Protein AF-A0A250WQY0-F1 (afdb_monomer_lite)

Sequence (229 aa):
MPLTKNTSHLNHESITKYTWSPNLDTTRYQAQGSATYKADSFSYGDTADTPHHSEYTYSLANPKEWAGRITNKTVVHTGGGTNIAMYTHHTVTRPKFPPGSVRLGTFTLSQYLPKEDEAVKELHLVVEKVEPALTDLLKALEGYHLYSPDGWITSAGFIACCNKVKLSLLRSEFLALERSVPKDKMGRINYYHIAEVVEAVNASNVAEDHTSTAPEAVGTLRSTIKAVN

Radius of gyration: 22.29 Å; chains: 1; bounding box: 82×44×49 Å

pLDDT: mean 73.79, std 22.82, range [26.86, 94.88]

Secondary structure (DSSP, 8-state):
-PPP------SS-------------GGGG-----TTPPP-SSBS----PPP---HHHHHT--HHHHHHHHHTT----S-SS-HHHHHHHS-SSSS---TT-EEETTEEE----GGG-HHHHHHHHHHHHHGGGHHHHHHHHHTS--S-TTSEE-HHHHHHHHHHTT---BHHHHHHHHHHS-B-TT--EEHHHHHHHHHHHHHHHHHHHHTS-----------------

Organism: NCBI:txid1157962

Structure (mmCIF, N/CA/C/O backbone):
data_AF-A0A250WQY0-F1
#
_entry.id   AF-A0A250WQY0-F1
#
loop_
_atom_site.group_PDB
_atom_site.id
_atom_site.type_symbol
_atom_site.label_atom_id
_atom_site.label_alt_id
_atom_site.label_comp_id
_atom_site.label_asym_id
_atom_site.label_entity_id
_atom_site.label_seq_id
_atom_site.pdbx_PDB_ins_code
_atom_site.Cartn_x
_atom_site.Cartn_y
_atom_site.Cartn_z
_atom_site.occupancy
_atom_site.B_iso_or_equiv
_atom_site.auth_seq_id
_atom_site.auth_comp_id
_atom_site.auth_asym_id
_atom_site.auth_atom_id
_atom_site.pdbx_PDB_model_num
ATOM 1 N N . MET A 1 1 ? 3.077 22.505 17.360 1.00 32.72 1 MET A N 1
ATOM 2 C CA . MET A 1 1 ? 2.474 23.569 16.520 1.00 32.72 1 MET A CA 1
ATOM 3 C C . MET A 1 1 ? 1.010 23.739 16.913 1.00 32.72 1 MET A C 1
ATOM 5 O O . MET A 1 1 ? 0.461 22.770 17.430 1.00 32.72 1 MET A O 1
ATOM 9 N N . PRO A 1 2 ? 0.407 24.935 16.784 1.00 27.00 2 PRO A N 1
ATOM 10 C CA . PRO A 1 2 ? -0.870 25.235 17.428 1.00 27.00 2 PRO A CA 1
ATOM 11 C C . PRO A 1 2 ? -2.048 24.560 16.709 1.00 27.00 2 PRO A C 1
ATOM 13 O O . PRO A 1 2 ? -2.122 24.568 15.485 1.00 27.00 2 PRO A O 1
ATOM 16 N N . LEU A 1 3 ? -2.961 23.977 17.490 1.00 26.86 3 LEU A N 1
ATOM 17 C CA . LEU A 1 3 ? -4.250 23.455 17.034 1.00 26.86 3 LEU A CA 1
ATOM 18 C C . LEU A 1 3 ? -5.201 24.635 16.793 1.00 26.86 3 LEU A C 1
ATOM 20 O O . LEU A 1 3 ? -5.442 25.420 17.711 1.00 26.86 3 LEU A O 1
ATOM 24 N N . THR A 1 4 ? -5.769 24.764 15.597 1.00 33.16 4 THR A N 1
ATOM 25 C CA . THR A 1 4 ? -6.844 25.727 15.325 1.00 33.16 4 THR A CA 1
ATOM 26 C C . THR A 1 4 ? -8.197 25.097 15.637 1.00 33.16 4 THR A C 1
ATOM 28 O O . THR A 1 4 ? -8.587 24.073 15.084 1.00 33.16 4 THR A O 1
ATOM 31 N N . LYS A 1 5 ? -8.924 25.717 16.569 1.00 30.91 5 LYS A N 1
ATOM 32 C CA . LYS A 1 5 ? -10.278 25.328 16.961 1.00 30.91 5 LYS A CA 1
ATOM 33 C C . LYS A 1 5 ? -11.274 26.049 16.057 1.00 30.91 5 LYS A C 1
ATOM 35 O O . LYS A 1 5 ? -11.491 27.243 16.237 1.00 30.91 5 LYS A O 1
ATOM 40 N N . ASN A 1 6 ? -11.895 25.336 15.122 1.00 34.75 6 ASN A N 1
ATOM 41 C CA . ASN A 1 6 ? -13.075 25.845 14.427 1.00 34.75 6 ASN A CA 1
ATOM 42 C C . ASN A 1 6 ? -14.330 25.383 15.166 1.00 34.75 6 ASN A C 1
ATOM 44 O O . ASN A 1 6 ? -14.612 24.191 15.260 1.00 34.75 6 ASN A O 1
ATOM 48 N N . THR A 1 7 ? -15.067 26.346 15.713 1.00 31.73 7 THR A N 1
ATOM 49 C CA . THR A 1 7 ? -16.348 26.121 16.389 1.00 31.73 7 THR A CA 1
ATOM 50 C C . THR A 1 7 ? -17.429 26.722 15.502 1.00 31.73 7 THR A C 1
ATOM 52 O O . THR A 1 7 ? -17.601 27.937 15.484 1.00 31.73 7 THR A O 1
ATOM 55 N N . SER A 1 8 ? -18.138 25.901 14.729 1.00 35.56 8 SER A N 1
ATOM 56 C CA . SER A 1 8 ? -19.360 26.344 14.055 1.00 35.56 8 SER A CA 1
ATOM 57 C C . SER A 1 8 ? -20.526 26.214 15.033 1.00 35.56 8 SER A C 1
ATOM 59 O O . SER A 1 8 ? -20.868 25.109 15.453 1.00 35.56 8 SER A O 1
ATOM 61 N N . HIS A 1 9 ? -21.116 27.344 15.419 1.00 32.12 9 HIS A N 1
ATOM 62 C CA . HIS A 1 9 ? -22.309 27.383 16.259 1.00 32.12 9 HIS A CA 1
ATOM 63 C C . HIS A 1 9 ? -23.554 27.074 15.420 1.00 32.12 9 HIS A C 1
ATOM 65 O O . HIS A 1 9 ? -24.097 27.951 14.754 1.00 32.12 9 HIS A O 1
ATOM 71 N N . LEU A 1 10 ? -24.025 25.831 15.493 1.00 34.09 10 LEU A N 1
ATOM 72 C CA . LEU A 1 10 ? -25.418 25.484 15.233 1.00 34.09 10 LEU A CA 1
ATOM 73 C C . LEU A 1 10 ? -25.955 24.809 16.497 1.00 34.09 10 LEU A C 1
ATOM 75 O O . LEU A 1 10 ? -25.304 23.950 17.085 1.00 34.09 10 LEU A O 1
ATOM 79 N N . ASN A 1 11 ? -27.094 25.305 16.974 1.00 39.22 11 ASN A N 1
ATOM 80 C CA . ASN A 1 11 ? -27.735 24.857 18.203 1.00 39.22 11 ASN A CA 1
ATOM 81 C C . ASN A 1 11 ? -28.110 23.366 18.113 1.00 39.22 11 ASN A C 1
ATOM 83 O O . ASN A 1 11 ? -28.641 22.934 17.095 1.00 39.22 11 ASN A O 1
ATOM 87 N N . HIS A 1 12 ? -27.890 22.659 19.228 1.00 33.81 12 HIS A N 1
ATOM 88 C CA . HIS A 1 12 ? -27.894 21.204 19.461 1.00 33.81 12 HIS A CA 1
ATOM 89 C C . HIS A 1 12 ? -26.572 20.475 19.167 1.00 33.81 12 HIS A C 1
ATOM 91 O O . HIS A 1 12 ? -26.190 20.250 18.030 1.00 33.81 12 HIS A O 1
ATOM 97 N N . GLU A 1 13 ? -25.924 20.081 20.272 1.00 32.97 13 GLU A N 1
ATOM 98 C CA . GLU A 1 13 ? -24.751 19.206 20.388 1.00 32.97 13 GLU A CA 1
ATOM 99 C C . GLU A 1 13 ? -23.501 19.675 19.632 1.00 32.97 13 GLU A C 1
ATOM 101 O O . GLU A 1 13 ? -23.295 19.441 18.446 1.00 32.97 13 GLU A O 1
ATOM 106 N N . SER A 1 14 ? -22.594 20.312 20.374 1.00 34.19 14 SER A N 1
ATOM 107 C CA . SER A 1 14 ? -21.255 20.656 19.903 1.00 34.19 14 SER A CA 1
ATOM 108 C C . SER A 1 14 ? -20.443 19.389 19.605 1.00 34.19 14 SER A C 1
ATOM 110 O O . SER A 1 14 ? -19.720 18.879 20.466 1.00 34.19 14 SER A O 1
ATOM 112 N N . ILE A 1 15 ? -20.545 18.883 18.377 1.00 35.22 15 ILE A N 1
ATOM 113 C CA . ILE A 1 15 ? -19.659 17.851 17.842 1.00 35.22 15 ILE A CA 1
ATOM 114 C C . ILE A 1 15 ? -18.275 18.484 17.692 1.00 35.22 15 ILE A C 1
ATOM 116 O O . ILE A 1 15 ? -18.027 19.296 16.802 1.00 35.22 15 ILE A O 1
ATOM 120 N N . THR A 1 16 ? -17.353 18.121 18.580 1.00 38.19 16 THR A N 1
ATOM 121 C CA . THR A 1 16 ? -15.952 18.528 18.446 1.00 38.19 16 THR A CA 1
ATOM 122 C C . THR A 1 16 ? -15.274 17.558 17.482 1.00 38.19 16 THR A C 1
ATOM 124 O O . THR A 1 16 ? -14.824 16.488 17.888 1.00 38.19 16 THR A O 1
ATOM 127 N N . LYS A 1 17 ? -15.236 17.901 16.189 1.00 34.97 17 LYS A N 1
ATOM 128 C CA . LYS A 1 17 ? -14.397 17.195 15.212 1.00 34.97 17 LYS A CA 1
ATOM 129 C C . LYS A 1 17 ? -12.964 17.710 15.332 1.00 34.97 17 LYS A C 1
ATOM 131 O O . LYS A 1 17 ? -12.706 18.893 15.130 1.00 34.97 17 LYS A O 1
ATOM 136 N N . TYR A 1 18 ? -12.029 16.822 15.655 1.00 32.47 18 TYR A N 1
ATOM 137 C CA . TYR A 1 18 ? -10.603 17.105 15.520 1.00 32.47 18 TYR A CA 1
ATOM 138 C C . TYR A 1 18 ? -10.203 16.816 14.076 1.00 32.47 18 TYR A C 1
ATOM 140 O O . TYR A 1 18 ? -9.816 15.702 13.742 1.00 32.47 18 TYR A O 1
ATOM 148 N N . THR A 1 19 ? -10.339 17.806 13.202 1.00 29.98 19 THR A N 1
ATOM 149 C CA . THR A 1 19 ? -9.761 17.744 11.859 1.00 29.98 19 THR A CA 1
ATOM 150 C C . THR A 1 19 ? -8.317 18.216 11.940 1.00 29.98 19 THR A C 1
ATOM 152 O O . THR A 1 19 ? -8.055 19.402 12.142 1.00 29.98 19 THR A O 1
ATOM 155 N N . TRP A 1 20 ? -7.373 17.285 11.813 1.00 35.31 20 TRP A N 1
ATOM 156 C CA . TRP A 1 20 ? -6.002 17.633 11.464 1.00 35.31 20 TRP A CA 1
ATOM 157 C C . TRP A 1 20 ? -5.992 17.939 9.967 1.00 35.31 20 TRP A C 1
ATOM 159 O O . TRP A 1 20 ? -6.203 17.044 9.156 1.00 35.31 20 TRP A O 1
ATOM 169 N N . SER A 1 21 ? -5.813 19.207 9.599 1.00 30.73 21 SER A N 1
ATOM 170 C CA . SER A 1 21 ? -5.435 19.540 8.229 1.00 30.73 21 SER A CA 1
ATOM 171 C C . SER A 1 21 ? -3.975 19.135 8.052 1.00 30.73 21 SER A C 1
ATOM 173 O O . SER A 1 21 ? -3.131 19.663 8.787 1.00 30.73 21 SER A O 1
ATOM 175 N N . PRO A 1 22 ? -3.642 18.261 7.088 1.00 37.47 22 PRO A N 1
ATOM 176 C CA . PRO A 1 22 ? -2.281 18.203 6.609 1.00 37.47 22 PRO A CA 1
ATOM 177 C C . PRO A 1 22 ? -1.989 19.574 6.011 1.00 37.47 22 PRO A C 1
ATOM 179 O O . PRO A 1 22 ? -2.367 19.869 4.881 1.00 37.47 22 PRO A O 1
ATOM 182 N N . ASN A 1 23 ? -1.286 20.428 6.751 1.00 32.97 23 ASN A N 1
ATOM 183 C CA . ASN A 1 23 ? -0.316 21.257 6.064 1.00 32.97 23 ASN A CA 1
ATOM 184 C C . ASN A 1 23 ? 0.688 20.255 5.494 1.00 32.97 23 ASN A C 1
ATOM 186 O O . ASN A 1 23 ? 1.622 19.841 6.182 1.00 32.97 23 ASN A O 1
ATOM 190 N N . LEU A 1 24 ? 0.446 19.836 4.249 1.00 39.44 24 LEU A N 1
ATOM 191 C CA . LEU A 1 24 ? 1.448 19.324 3.320 1.00 39.44 24 LEU A CA 1
ATOM 192 C C . LEU A 1 24 ? 2.441 20.461 3.056 1.00 39.44 24 LEU A C 1
ATOM 194 O O . LEU A 1 24 ? 2.600 20.942 1.940 1.00 39.44 24 LEU A O 1
ATOM 198 N N . ASP A 1 25 ? 3.084 20.943 4.115 1.00 32.84 25 ASP A N 1
ATOM 199 C CA . ASP A 1 25 ? 4.227 21.820 4.011 1.00 32.84 25 ASP A CA 1
ATOM 200 C C . ASP A 1 25 ? 5.409 20.914 3.661 1.00 32.84 25 ASP A C 1
ATOM 202 O O . ASP A 1 25 ? 6.263 20.578 4.483 1.00 32.84 25 ASP A O 1
ATOM 206 N N . THR A 1 26 ? 5.407 20.459 2.407 1.00 40.84 26 THR A N 1
ATOM 207 C CA . THR A 1 26 ? 6.470 19.669 1.772 1.00 40.84 26 THR A CA 1
ATOM 208 C C . THR A 1 26 ? 7.798 20.434 1.731 1.00 40.84 26 THR A C 1
ATOM 210 O O . THR A 1 26 ? 8.826 19.883 1.342 1.00 40.84 26 THR A O 1
ATOM 213 N N . THR A 1 27 ? 7.822 21.691 2.187 1.00 34.19 27 THR A N 1
ATOM 214 C CA . THR A 1 27 ? 9.019 22.532 2.243 1.00 34.19 27 THR A CA 1
ATOM 215 C C . THR A 1 27 ? 9.982 22.175 3.377 1.00 34.19 27 THR A C 1
ATOM 217 O O . THR A 1 27 ? 11.143 22.579 3.320 1.00 34.19 27 THR A O 1
ATOM 220 N N . ARG A 1 28 ? 9.576 21.394 4.393 1.00 33.66 28 ARG A N 1
ATOM 221 C CA . ARG A 1 28 ? 10.452 21.117 5.554 1.00 33.66 28 ARG A CA 1
ATOM 222 C C . ARG A 1 28 ? 11.438 19.964 5.399 1.00 33.66 28 ARG A C 1
ATOM 224 O O . ARG A 1 28 ? 12.339 19.860 6.225 1.00 33.66 28 ARG A O 1
ATOM 231 N N . TYR A 1 29 ? 11.337 19.159 4.344 1.00 38.88 29 TYR A N 1
ATOM 232 C CA . TYR A 1 29 ? 12.295 18.079 4.082 1.00 38.88 29 TYR A CA 1
ATOM 233 C C . TYR A 1 29 ? 12.595 17.928 2.588 1.00 38.88 29 TYR A C 1
ATOM 235 O O . TYR A 1 29 ? 12.686 16.823 2.061 1.00 38.88 29 TYR A O 1
ATOM 243 N N . GLN A 1 30 ? 12.843 19.041 1.892 1.00 34.31 30 GLN A N 1
ATOM 244 C CA . GLN A 1 30 ? 13.823 18.965 0.812 1.00 34.31 30 GLN A CA 1
ATOM 245 C C . GLN A 1 30 ? 15.176 18.729 1.482 1.00 34.31 30 GLN A C 1
ATOM 247 O O . GLN A 1 30 ? 15.824 19.673 1.935 1.00 34.31 30 GLN A O 1
ATOM 252 N N . ALA A 1 31 ? 15.614 17.472 1.574 1.00 40.78 31 ALA A N 1
ATOM 253 C CA . ALA A 1 31 ? 17.036 17.222 1.725 1.00 40.78 31 ALA A CA 1
ATOM 254 C C . ALA A 1 31 ? 17.701 17.764 0.455 1.00 40.78 31 ALA A C 1
ATOM 256 O O . ALA A 1 31 ? 17.821 17.064 -0.551 1.00 40.78 31 ALA A O 1
ATOM 257 N N . GLN A 1 32 ? 18.103 19.039 0.490 1.00 36.47 32 GLN A N 1
ATOM 258 C CA . GLN A 1 32 ? 19.227 19.516 -0.303 1.00 36.47 32 GLN A CA 1
ATOM 259 C C . GLN A 1 32 ? 20.304 18.450 -0.162 1.00 36.47 32 GLN A C 1
ATOM 261 O O . GLN A 1 32 ? 20.703 18.165 0.967 1.00 36.47 32 GLN A O 1
ATOM 266 N N . GLY A 1 33 ? 20.649 17.806 -1.284 1.00 44.22 33 GLY A N 1
ATOM 267 C CA . GLY A 1 33 ? 21.427 16.572 -1.347 1.00 44.22 33 GLY A CA 1
ATOM 268 C C . GLY A 1 33 ? 22.407 16.443 -0.190 1.00 44.22 33 GLY A C 1
ATOM 269 O O . GLY A 1 33 ? 23.449 17.095 -0.173 1.00 44.22 33 GLY A O 1
ATOM 270 N N . SER A 1 34 ? 22.040 15.630 0.805 1.00 46.59 34 SER A N 1
ATOM 271 C CA . SER A 1 34 ? 22.958 15.292 1.883 1.00 46.59 34 SER A CA 1
ATOM 272 C C . SER A 1 34 ? 24.182 14.660 1.230 1.00 46.59 34 SER A C 1
ATOM 274 O O . SER A 1 34 ? 24.044 13.714 0.456 1.00 46.59 34 SER A O 1
ATOM 276 N N . ALA A 1 35 ? 25.375 15.181 1.528 1.00 55.00 35 ALA A N 1
ATOM 277 C CA . ALA A 1 35 ? 26.627 14.748 0.903 1.00 55.00 35 ALA A CA 1
ATOM 278 C C . ALA A 1 35 ? 26.915 13.240 1.081 1.00 55.00 35 ALA A C 1
ATOM 280 O O . ALA A 1 35 ? 27.772 12.684 0.396 1.00 55.00 35 ALA A O 1
ATOM 281 N N . THR A 1 36 ? 26.199 12.571 1.988 1.00 62.34 36 THR A N 1
ATOM 282 C CA . THR A 1 36 ? 26.320 11.141 2.287 1.00 62.34 36 THR A CA 1
ATOM 283 C C . THR A 1 36 ? 25.102 10.312 1.877 1.00 62.34 36 THR A C 1
ATOM 285 O O . THR A 1 36 ? 25.180 9.084 1.906 1.00 62.34 36 THR A O 1
ATOM 288 N N . TYR A 1 37 ? 23.990 10.934 1.470 1.00 58.38 37 TYR A N 1
ATOM 289 C CA . TYR A 1 37 ? 22.787 10.213 1.058 1.00 58.38 37 TYR A CA 1
ATOM 290 C C . TYR A 1 37 ? 22.781 9.990 -0.453 1.00 58.38 37 TYR A C 1
ATOM 292 O O . TYR A 1 37 ? 22.767 10.934 -1.242 1.00 58.38 37 TYR A O 1
ATOM 300 N N . LYS A 1 38 ? 22.741 8.723 -0.860 1.00 59.12 38 LYS A N 1
ATOM 301 C CA . LYS A 1 38 ? 22.424 8.342 -2.235 1.00 59.12 38 LYS A CA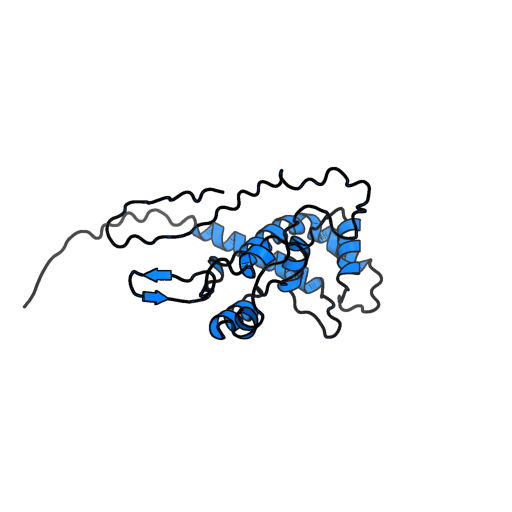 1
ATOM 302 C C . LYS A 1 38 ? 20.965 7.918 -2.266 1.00 59.12 38 LYS A C 1
ATOM 304 O O . LYS A 1 38 ? 20.592 7.004 -1.534 1.00 59.12 38 LYS A O 1
ATOM 309 N N . ALA A 1 39 ? 20.162 8.598 -3.083 1.00 59.19 39 ALA A N 1
ATOM 310 C CA . ALA A 1 39 ? 18.802 8.157 -3.352 1.00 59.19 39 ALA A CA 1
ATOM 311 C C . ALA A 1 39 ? 18.849 6.715 -3.878 1.00 59.19 39 ALA A C 1
ATOM 313 O O . ALA A 1 39 ? 19.633 6.403 -4.778 1.00 59.19 39 ALA A O 1
ATOM 314 N N . ASP A 1 40 ? 18.070 5.844 -3.245 1.00 65.50 40 ASP A N 1
ATOM 315 C CA . ASP A 1 40 ? 17.916 4.447 -3.640 1.00 65.50 40 ASP A CA 1
ATOM 316 C C . ASP A 1 40 ? 16.716 4.336 -4.601 1.00 65.50 40 ASP A C 1
ATOM 318 O O . ASP A 1 40 ? 16.283 5.316 -5.203 1.00 65.50 40 ASP A O 1
ATOM 322 N N . SER A 1 41 ? 16.151 3.144 -4.737 1.00 71.44 41 SER A N 1
ATOM 323 C CA . SER A 1 41 ? 15.034 2.811 -5.617 1.00 71.44 41 SER A CA 1
ATOM 324 C C . SER A 1 41 ? 13.800 3.718 -5.432 1.00 71.44 41 SER A C 1
ATOM 326 O O . SER A 1 41 ? 13.035 3.879 -6.379 1.00 71.44 41 SER A O 1
ATOM 328 N N . PHE A 1 42 ? 13.623 4.338 -4.256 1.00 73.75 42 PHE A N 1
ATOM 329 C CA . PHE A 1 42 ? 12.549 5.295 -3.958 1.00 73.75 42 PHE A CA 1
ATOM 330 C C . PHE A 1 42 ? 13.050 6.737 -3.922 1.00 73.75 42 PHE A C 1
ATOM 332 O O . PHE A 1 42 ? 14.120 7.022 -3.377 1.00 73.75 42 PHE A O 1
ATOM 339 N N . SER A 1 43 ? 12.203 7.657 -4.374 1.00 69.75 43 SER A N 1
ATOM 340 C CA . SER A 1 43 ? 12.460 9.087 -4.216 1.00 69.75 43 SER A CA 1
ATOM 341 C C . SER A 1 43 ? 12.332 9.543 -2.764 1.00 69.75 43 SER A C 1
ATOM 343 O O . SER A 1 43 ? 11.571 8.986 -1.968 1.00 69.75 43 SER A O 1
ATOM 345 N N . TYR A 1 44 ? 13.094 10.580 -2.423 1.00 64.88 44 TYR A N 1
ATOM 346 C CA . TYR A 1 44 ? 13.076 11.220 -1.111 1.00 64.88 44 TYR A CA 1
ATOM 347 C C . TYR A 1 44 ? 11.952 12.266 -1.051 1.00 64.88 44 TYR A C 1
ATOM 349 O O . TYR A 1 44 ? 11.822 13.062 -1.979 1.00 64.88 44 TYR A O 1
ATOM 357 N N . GLY A 1 45 ? 11.146 12.289 0.017 1.00 61.31 45 GLY A N 1
ATOM 358 C CA . GLY A 1 45 ? 10.066 13.283 0.141 1.00 61.31 45 GLY A CA 1
ATOM 359 C C . GLY A 1 45 ? 9.185 13.161 1.385 1.00 61.31 45 GLY A C 1
ATOM 360 O O . GLY A 1 45 ? 8.774 14.178 1.928 1.00 61.31 45 GLY A O 1
ATOM 361 N N . ASP A 1 46 ? 8.967 11.944 1.890 1.00 63.88 46 ASP A N 1
ATOM 362 C CA . ASP A 1 46 ? 8.262 11.692 3.153 1.00 63.88 46 ASP A CA 1
ATOM 363 C C . ASP A 1 46 ? 9.212 11.008 4.135 1.00 63.88 46 ASP A C 1
ATOM 365 O O . ASP A 1 46 ? 9.400 9.791 4.078 1.00 63.88 46 ASP A O 1
ATOM 369 N N . THR A 1 47 ? 9.834 11.786 5.020 1.00 66.69 47 THR A N 1
ATOM 370 C CA . THR A 1 47 ? 10.595 11.246 6.153 1.00 66.69 47 THR A CA 1
ATOM 371 C C . THR A 1 47 ? 10.017 11.738 7.469 1.00 66.69 47 THR A C 1
ATOM 373 O O . THR A 1 47 ? 10.003 12.935 7.740 1.00 66.69 47 THR A O 1
ATOM 376 N N . ALA A 1 48 ? 9.587 10.791 8.289 1.00 74.44 48 ALA A N 1
ATOM 377 C CA . ALA A 1 48 ? 9.146 10.956 9.662 1.00 74.44 48 ALA A CA 1
ATOM 378 C C . ALA A 1 48 ? 9.992 10.073 10.588 1.00 74.44 48 ALA A C 1
ATOM 380 O O . ALA A 1 48 ? 10.631 9.112 10.144 1.00 74.44 48 ALA A O 1
ATOM 381 N N . ASP A 1 49 ? 9.954 10.375 11.885 1.00 79.38 49 ASP A N 1
ATOM 382 C CA . ASP A 1 49 ? 10.531 9.507 12.910 1.00 79.38 49 ASP A CA 1
ATOM 383 C C . ASP A 1 49 ? 9.849 8.126 12.929 1.00 79.38 49 ASP A C 1
ATOM 385 O O . ASP A 1 49 ? 8.832 7.875 12.277 1.00 79.38 49 ASP A O 1
ATOM 389 N N . THR A 1 50 ? 10.399 7.190 13.699 1.00 83.50 50 THR A N 1
ATOM 390 C CA . THR A 1 50 ? 9.723 5.902 13.906 1.00 83.50 50 THR A CA 1
ATOM 391 C C . THR A 1 50 ? 8.489 6.110 14.796 1.00 83.50 50 THR A C 1
ATOM 393 O O . THR A 1 50 ? 8.594 6.794 15.815 1.00 83.50 50 THR A O 1
ATOM 396 N N . PRO A 1 51 ? 7.311 5.544 14.472 1.00 84.94 51 PRO A N 1
ATOM 397 C CA . PRO A 1 51 ? 6.134 5.686 15.323 1.00 84.94 51 PRO A CA 1
ATOM 398 C C . PRO A 1 51 ? 6.359 5.093 16.719 1.00 84.94 51 PRO A C 1
ATOM 400 O O . PRO A 1 51 ? 6.862 3.981 16.861 1.00 84.94 51 PRO A O 1
ATOM 403 N N . HIS A 1 52 ? 5.945 5.811 17.766 1.00 87.06 52 HIS A N 1
ATOM 404 C CA . HIS A 1 52 ? 6.057 5.339 19.145 1.00 87.06 52 HIS A CA 1
ATOM 405 C C . HIS A 1 52 ? 4.737 4.699 19.578 1.00 87.06 52 HIS A C 1
ATOM 407 O O . HIS A 1 52 ? 3.722 5.378 19.763 1.00 87.06 52 HIS A O 1
ATOM 413 N N . HIS A 1 53 ? 4.739 3.385 19.770 1.00 84.38 53 HIS A N 1
ATOM 414 C CA . HIS A 1 53 ? 3.621 2.646 20.347 1.00 84.38 53 HIS A CA 1
ATOM 415 C C . HIS A 1 53 ? 4.134 1.464 21.166 1.00 84.38 53 HIS A C 1
ATOM 417 O O . HIS A 1 53 ? 5.209 0.935 20.895 1.00 84.38 53 HIS A O 1
ATOM 423 N N . SER A 1 54 ? 3.380 1.046 22.187 1.00 87.69 54 SER A N 1
ATOM 424 C CA . SER A 1 54 ? 3.711 -0.202 22.877 1.00 87.69 54 SER A CA 1
ATOM 425 C C . SER A 1 54 ? 3.263 -1.396 22.042 1.00 87.69 54 SER A C 1
ATOM 427 O O . SER A 1 54 ? 2.255 -1.320 21.334 1.00 87.69 54 SER A O 1
ATOM 429 N N . GLU A 1 55 ? 3.971 -2.514 22.181 1.00 87.81 55 GLU A N 1
ATOM 430 C CA . GLU A 1 55 ? 3.559 -3.793 21.598 1.00 87.81 55 GLU A CA 1
ATOM 431 C C . GLU A 1 55 ? 2.133 -4.153 22.029 1.00 87.81 55 GLU A C 1
ATOM 433 O O . GLU A 1 55 ? 1.304 -4.453 21.184 1.00 87.81 55 GLU A O 1
ATOM 438 N N . TYR A 1 56 ? 1.808 -3.983 23.316 1.00 86.06 56 TYR A N 1
ATOM 439 C CA . TYR A 1 56 ? 0.464 -4.224 23.854 1.00 86.06 56 TYR A CA 1
ATOM 440 C C . TYR A 1 56 ? -0.637 -3.415 23.144 1.00 86.06 56 TYR A C 1
ATOM 442 O O . TYR A 1 56 ? -1.706 -3.941 22.857 1.00 86.06 56 TYR A O 1
ATOM 450 N N . THR A 1 57 ? -0.389 -2.134 22.836 1.00 83.06 57 THR A N 1
ATOM 451 C CA . THR A 1 57 ? -1.383 -1.285 22.146 1.00 83.06 57 THR A CA 1
ATOM 452 C C . THR A 1 57 ? -1.570 -1.712 20.688 1.00 83.06 57 THR A C 1
ATOM 454 O O . THR A 1 57 ? -2.632 -1.491 20.113 1.00 83.06 57 THR A O 1
ATOM 457 N N . TYR A 1 58 ? -0.541 -2.309 20.086 1.00 83.44 58 TYR A N 1
ATOM 458 C CA . TYR A 1 58 ? -0.564 -2.787 18.708 1.00 83.44 58 TYR A CA 1
ATOM 459 C C . TYR A 1 58 ? -1.201 -4.177 18.586 1.00 83.44 58 TYR A C 1
ATOM 461 O O . TYR A 1 58 ? -2.069 -4.381 17.743 1.00 83.44 58 TYR A O 1
ATOM 469 N N . SER A 1 59 ? -0.809 -5.120 19.446 1.00 82.62 59 SER A N 1
ATOM 470 C CA . SER A 1 59 ? -1.248 -6.519 19.388 1.00 82.62 59 SER A CA 1
ATOM 471 C C . SER A 1 59 ? -2.686 -6.726 19.857 1.00 82.62 59 SER A C 1
ATOM 473 O O . SER A 1 59 ? -3.364 -7.627 19.370 1.00 82.62 59 SER A O 1
ATOM 475 N N . LEU A 1 60 ? -3.169 -5.883 20.772 1.00 80.31 60 LEU A N 1
ATOM 476 C CA . LEU A 1 60 ? -4.529 -5.943 21.312 1.00 80.31 60 LEU A CA 1
ATOM 477 C C . LEU A 1 60 ? -5.414 -4.815 20.778 1.00 80.31 60 LEU A C 1
ATOM 479 O O . LEU A 1 60 ? -6.331 -4.351 21.462 1.00 80.31 60 LEU A O 1
ATOM 483 N N . ALA A 1 61 ? -5.139 -4.363 19.553 1.00 78.44 61 ALA A N 1
ATOM 484 C CA . ALA A 1 61 ? -6.037 -3.469 18.839 1.00 78.44 61 ALA A CA 1
ATOM 485 C C . ALA A 1 61 ? -7.457 -4.064 18.783 1.00 78.44 61 ALA A C 1
ATOM 487 O O . ALA A 1 61 ? -7.644 -5.283 18.775 1.00 78.44 61 ALA A O 1
ATOM 488 N N . ASN A 1 62 ? -8.473 -3.198 18.754 1.00 84.38 62 ASN A N 1
ATOM 489 C CA . ASN A 1 62 ? -9.870 -3.624 18.785 1.00 84.38 62 ASN A CA 1
ATOM 490 C C . ASN A 1 62 ? -10.153 -4.625 17.639 1.00 84.38 62 ASN A C 1
ATOM 492 O O . ASN A 1 62 ? -10.003 -4.253 16.472 1.00 84.38 62 ASN A O 1
ATOM 496 N N . PRO A 1 63 ? -10.615 -5.862 17.924 1.00 87.38 63 PRO A N 1
ATOM 497 C CA . PRO A 1 63 ? -10.814 -6.880 16.891 1.00 87.38 63 PRO A CA 1
ATOM 498 C C . PRO A 1 63 ? -11.765 -6.448 15.769 1.00 87.38 63 PRO A C 1
ATOM 500 O O . PRO A 1 63 ? -11.555 -6.798 14.608 1.00 87.38 63 PRO A O 1
ATOM 503 N N . LYS A 1 64 ? -12.795 -5.650 16.093 1.00 87.69 64 LYS A N 1
ATOM 504 C CA . LYS A 1 64 ? -13.748 -5.133 15.098 1.00 87.69 64 LYS A CA 1
ATOM 505 C C . LYS A 1 64 ? -13.110 -4.089 14.185 1.00 87.69 64 LYS A C 1
ATOM 507 O O . LYS A 1 64 ? -13.369 -4.092 12.986 1.00 87.69 64 LYS A O 1
ATOM 512 N N . GLU A 1 65 ? -12.261 -3.222 14.738 1.00 89.88 65 GLU A N 1
ATOM 513 C CA . GLU A 1 65 ? -11.468 -2.286 13.936 1.00 89.88 65 GLU A CA 1
ATOM 514 C C . GLU A 1 65 ? -10.516 -3.050 13.018 1.00 89.88 65 GLU A C 1
ATOM 516 O O . GLU A 1 65 ? -10.454 -2.760 11.827 1.00 89.88 65 GLU A O 1
ATOM 521 N N . TRP A 1 66 ? -9.799 -4.041 13.552 1.00 90.62 66 TRP A N 1
ATOM 522 C CA . TRP A 1 66 ? -8.814 -4.796 12.784 1.00 90.62 66 TRP A CA 1
ATOM 523 C C . TRP A 1 66 ? -9.445 -5.538 11.600 1.00 90.62 66 TRP A C 1
ATOM 525 O O . TRP A 1 66 ? -8.941 -5.460 10.480 1.00 90.62 66 TRP A O 1
ATOM 535 N N . ALA A 1 67 ? -10.603 -6.172 11.808 1.00 90.69 67 ALA A N 1
ATOM 536 C CA . ALA A 1 67 ? -11.384 -6.775 10.728 1.00 90.69 67 ALA A CA 1
ATOM 537 C C . ALA A 1 67 ? -11.819 -5.738 9.674 1.00 90.69 67 ALA A C 1
ATOM 539 O O . ALA A 1 67 ? -11.731 -5.999 8.470 1.00 90.69 67 ALA A O 1
ATOM 540 N N . GLY A 1 68 ? -12.228 -4.543 10.116 1.00 90.25 68 GLY A N 1
ATOM 541 C CA . GLY A 1 68 ? -12.529 -3.414 9.236 1.00 90.25 68 GLY A CA 1
ATOM 542 C C . GLY A 1 68 ? -11.329 -3.010 8.378 1.00 90.25 68 GLY A C 1
ATOM 543 O O . GLY A 1 68 ? -11.462 -2.908 7.159 1.00 90.25 68 GLY A O 1
ATOM 544 N N . ARG A 1 69 ? -10.141 -2.875 8.976 1.00 91.56 69 ARG A N 1
ATOM 545 C CA . ARG A 1 69 ? -8.905 -2.524 8.258 1.00 91.56 69 ARG A CA 1
ATOM 546 C C . ARG A 1 69 ? -8.476 -3.576 7.239 1.00 91.56 69 ARG A C 1
ATOM 548 O O . ARG A 1 69 ? -8.063 -3.226 6.137 1.00 91.56 69 ARG A O 1
ATOM 555 N N . ILE A 1 70 ? -8.602 -4.862 7.573 1.00 91.19 70 ILE A N 1
ATOM 556 C CA . ILE A 1 70 ? -8.300 -5.965 6.642 1.00 91.19 70 ILE A CA 1
ATOM 557 C C . ILE A 1 70 ? -9.245 -5.930 5.439 1.00 91.19 70 ILE A C 1
ATOM 559 O O . ILE A 1 70 ? -8.803 -6.070 4.296 1.00 91.19 70 ILE A O 1
ATOM 563 N N . THR A 1 71 ? -10.540 -5.740 5.696 1.00 90.94 71 THR A N 1
ATOM 564 C CA . THR A 1 71 ? -11.571 -5.734 4.650 1.00 90.94 71 THR A CA 1
ATOM 565 C C . THR A 1 71 ? -11.390 -4.546 3.708 1.00 90.94 71 THR A C 1
ATOM 567 O O . THR A 1 71 ? -11.483 -4.712 2.498 1.00 90.94 71 THR A O 1
ATOM 570 N N . ASN A 1 72 ? -11.049 -3.375 4.253 1.00 90.75 72 ASN A N 1
ATOM 571 C CA . ASN A 1 72 ? -10.870 -2.138 3.488 1.00 90.75 72 ASN A CA 1
ATOM 572 C C . ASN A 1 72 ? -9.435 -1.919 2.982 1.00 90.75 72 ASN A C 1
ATOM 574 O O . ASN A 1 72 ? -9.156 -0.874 2.408 1.00 90.75 72 ASN A O 1
ATOM 578 N N . LYS A 1 73 ? -8.523 -2.884 3.176 1.00 91.50 73 LYS A N 1
ATOM 579 C CA . LYS A 1 73 ? -7.126 -2.819 2.700 1.00 91.50 73 LYS A CA 1
ATOM 580 C C . LYS A 1 73 ? -6.333 -1.613 3.231 1.00 91.50 73 LYS A C 1
ATOM 582 O O . LYS A 1 73 ? -5.477 -1.057 2.551 1.00 91.50 73 LYS A O 1
ATOM 587 N N . THR A 1 74 ? -6.569 -1.236 4.486 1.00 92.81 74 THR A N 1
ATOM 588 C CA . THR A 1 74 ? -5.987 -0.044 5.144 1.00 92.81 74 THR A CA 1
ATOM 589 C C . THR A 1 74 ? -5.013 -0.397 6.267 1.00 92.81 74 THR A C 1
ATOM 591 O O . THR A 1 74 ? -4.787 0.372 7.205 1.00 92.81 74 THR A O 1
ATOM 594 N N . VAL A 1 75 ? -4.414 -1.588 6.198 1.00 92.56 75 VAL A N 1
ATOM 595 C CA . VAL A 1 75 ? -3.369 -2.004 7.140 1.00 92.56 75 VAL A CA 1
ATOM 596 C C . VAL A 1 75 ? -2.057 -1.322 6.754 1.00 92.56 75 VAL A C 1
ATOM 598 O O . VAL A 1 75 ? -1.374 -1.727 5.818 1.00 92.56 75 VAL A O 1
ATOM 601 N N . VAL A 1 76 ? -1.714 -0.258 7.480 1.00 91.19 76 VAL A N 1
ATOM 602 C CA . VAL A 1 76 ? -0.499 0.533 7.248 1.00 91.19 76 VAL A CA 1
ATOM 603 C C . VAL A 1 76 ? 0.718 -0.159 7.865 1.00 91.19 76 VAL A C 1
ATOM 605 O O . VAL A 1 76 ? 0.683 -0.573 9.025 1.00 91.19 76 VAL A O 1
ATOM 608 N N . HIS A 1 77 ? 1.817 -0.244 7.114 1.00 90.31 77 HIS A N 1
ATOM 609 C CA . HIS A 1 77 ? 3.103 -0.726 7.619 1.00 90.31 77 HIS A CA 1
ATOM 610 C C . HIS A 1 77 ? 3.666 0.234 8.689 1.00 90.31 77 HIS A C 1
ATOM 612 O O . HIS A 1 77 ? 3.693 1.443 8.482 1.00 90.31 77 HIS A O 1
ATOM 618 N N . THR A 1 78 ? 4.112 -0.284 9.839 1.00 82.44 78 THR A N 1
ATOM 619 C CA . THR A 1 78 ? 4.510 0.520 11.018 1.00 82.44 78 THR A CA 1
ATOM 620 C C . THR A 1 78 ? 5.846 1.250 10.869 1.00 82.44 78 THR A C 1
ATOM 622 O O . THR A 1 78 ? 6.060 2.267 11.519 1.00 82.44 78 THR A O 1
ATOM 625 N N . GLY A 1 79 ? 6.758 0.745 10.036 1.00 73.31 79 GLY A N 1
ATOM 626 C CA . GLY A 1 79 ? 8.074 1.346 9.783 1.00 73.31 79 GLY A CA 1
ATOM 627 C C . GLY A 1 79 ? 8.188 2.036 8.421 1.00 73.31 79 GLY A C 1
ATOM 628 O O . GLY A 1 79 ? 7.247 2.039 7.633 1.00 73.31 79 GLY A O 1
ATOM 629 N N . GLY A 1 80 ? 9.381 2.554 8.107 1.00 68.62 80 GLY A N 1
ATOM 630 C CA . GLY A 1 80 ? 9.713 3.086 6.775 1.00 68.62 80 GLY A CA 1
ATOM 631 C C . GLY A 1 80 ? 9.828 4.608 6.684 1.00 68.62 80 GLY A C 1
ATOM 632 O O . GLY A 1 80 ? 10.112 5.115 5.599 1.00 68.62 80 GLY A O 1
ATOM 633 N N . GLY A 1 81 ? 9.657 5.316 7.805 1.00 70.81 81 GLY A N 1
ATOM 634 C CA . GLY A 1 81 ? 9.773 6.772 7.879 1.00 70.81 81 GLY A CA 1
ATOM 635 C C . GLY A 1 81 ? 8.644 7.513 7.166 1.00 70.81 81 GLY A C 1
ATOM 636 O O . GLY A 1 81 ? 8.853 8.634 6.739 1.00 70.81 81 GLY A O 1
ATOM 637 N N . THR A 1 82 ? 7.465 6.912 6.990 1.00 82.38 82 THR A N 1
ATOM 638 C CA . THR A 1 82 ? 6.346 7.562 6.293 1.00 82.38 82 THR A CA 1
ATOM 639 C C . THR A 1 82 ? 5.436 8.310 7.269 1.00 82.38 82 THR A C 1
ATOM 641 O O . THR A 1 82 ? 5.182 7.859 8.391 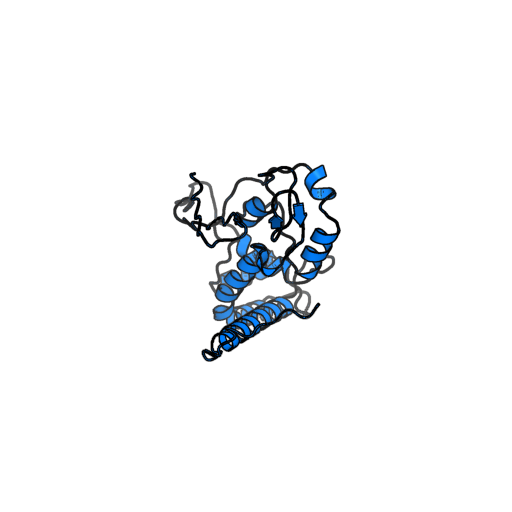1.00 82.38 82 THR A O 1
ATOM 644 N N . ASN A 1 83 ? 4.890 9.445 6.830 1.00 84.44 83 ASN A N 1
ATOM 645 C CA . ASN A 1 83 ? 3.956 10.241 7.630 1.00 84.44 83 ASN A CA 1
ATOM 646 C C . ASN A 1 83 ? 2.671 9.466 7.968 1.00 84.44 83 ASN A C 1
ATOM 648 O O . ASN A 1 83 ? 2.175 9.559 9.091 1.00 84.44 83 ASN A O 1
ATOM 652 N N . ILE A 1 84 ? 2.171 8.632 7.048 1.00 87.12 84 ILE A N 1
ATOM 653 C CA . ILE A 1 84 ? 0.984 7.801 7.291 1.00 87.12 84 ILE A CA 1
ATOM 654 C C . ILE A 1 84 ? 1.204 6.772 8.409 1.00 87.12 84 ILE A C 1
ATOM 656 O O . ILE A 1 84 ? 0.305 6.522 9.217 1.00 87.12 84 ILE A O 1
ATOM 660 N N . ALA A 1 85 ? 2.412 6.206 8.519 1.00 86.88 85 ALA A N 1
ATOM 661 C CA . ALA A 1 85 ? 2.755 5.299 9.608 1.00 86.88 85 ALA A CA 1
ATOM 662 C C . ALA A 1 85 ? 2.793 6.049 10.943 1.00 86.88 85 ALA A C 1
ATOM 664 O O . ALA A 1 85 ? 2.256 5.561 11.935 1.00 86.88 85 ALA A O 1
ATOM 665 N N . MET A 1 86 ? 3.352 7.263 10.970 1.00 86.75 86 MET A N 1
ATOM 666 C CA . MET A 1 86 ? 3.320 8.118 12.158 1.00 86.75 86 MET A CA 1
ATOM 667 C C . MET A 1 86 ? 1.883 8.438 12.578 1.00 86.75 86 MET A C 1
ATOM 669 O O . MET A 1 86 ? 1.520 8.227 13.731 1.00 86.75 86 MET A O 1
ATOM 673 N N . TYR A 1 87 ? 1.044 8.873 11.640 1.00 83.25 87 TYR A N 1
ATOM 674 C CA . TYR A 1 87 ? -0.344 9.246 11.902 1.00 83.25 87 TYR A CA 1
ATOM 675 C C . TYR A 1 87 ? -1.172 8.085 12.469 1.00 83.25 87 TYR A C 1
ATOM 677 O O . TYR A 1 87 ? -1.911 8.245 13.440 1.00 83.25 87 TYR A O 1
ATOM 685 N N . THR A 1 88 ? -1.029 6.897 11.881 1.00 85.75 88 THR A N 1
ATOM 686 C CA . THR A 1 88 ? -1.838 5.730 12.251 1.00 85.75 88 THR A CA 1
ATOM 687 C C . THR A 1 88 ? -1.281 4.959 13.440 1.00 85.75 88 THR A C 1
ATOM 689 O O . THR A 1 88 ? -2.062 4.415 14.225 1.00 85.75 88 THR A O 1
ATOM 692 N N . HIS A 1 89 ? 0.042 4.891 13.616 1.00 87.38 89 HIS A N 1
ATOM 693 C CA . HIS A 1 89 ? 0.670 4.050 14.640 1.00 87.38 89 HIS A CA 1
ATOM 694 C C . HIS A 1 89 ? 1.088 4.802 15.895 1.00 87.38 89 HIS A C 1
ATOM 696 O O . HIS A 1 89 ? 0.937 4.237 16.981 1.00 87.38 89 HIS A O 1
ATOM 702 N N . HIS A 1 90 ? 1.531 6.056 15.788 1.00 87.69 90 HIS A N 1
ATOM 703 C CA . HIS A 1 90 ? 2.034 6.808 16.935 1.00 87.69 90 HIS A CA 1
ATOM 704 C C . HIS A 1 90 ? 0.947 7.012 17.993 1.00 87.69 90 HIS A C 1
ATOM 706 O O . HIS A 1 90 ? -0.185 7.407 17.711 1.00 87.69 90 HIS A O 1
ATOM 712 N N . THR A 1 91 ? 1.283 6.731 19.248 1.00 85.12 91 THR A N 1
ATOM 713 C CA . THR A 1 91 ? 0.330 6.807 20.359 1.00 85.12 91 THR A CA 1
ATOM 714 C C . THR A 1 91 ? 0.240 8.238 20.876 1.00 85.12 91 THR A C 1
ATOM 716 O O . THR A 1 91 ? 0.823 8.573 21.903 1.00 85.12 91 THR A O 1
ATOM 719 N N . VAL A 1 92 ? -0.507 9.084 20.163 1.00 84.75 92 VAL A N 1
ATOM 720 C CA . VAL A 1 92 ? -0.765 10.478 20.571 1.00 84.75 92 VAL A CA 1
ATOM 721 C C . VAL A 1 92 ? -1.676 10.538 21.801 1.00 84.75 92 VAL A C 1
ATOM 723 O O . VAL A 1 92 ? -1.492 11.373 22.683 1.00 84.75 92 VAL A O 1
ATOM 726 N N .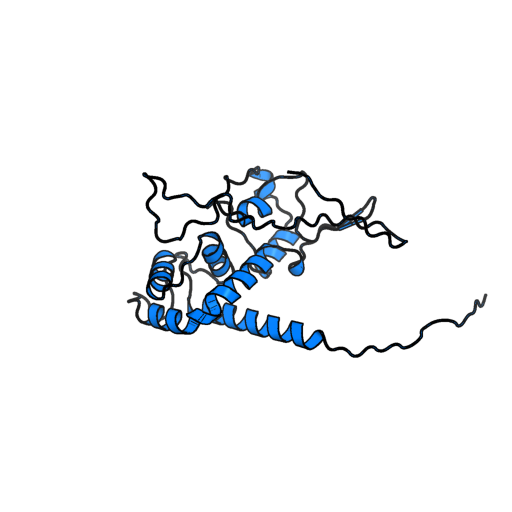 THR A 1 93 ? -2.654 9.633 21.887 1.00 80.19 93 THR A N 1
ATOM 727 C CA . THR A 1 93 ? -3.608 9.557 22.999 1.00 80.19 93 THR A CA 1
ATOM 728 C C . THR A 1 93 ? -3.753 8.131 23.508 1.00 80.19 93 THR A C 1
ATOM 730 O O . THR A 1 93 ? -3.645 7.169 22.746 1.00 80.19 93 THR A O 1
ATOM 733 N N . ARG A 1 94 ? -4.065 7.991 24.800 1.00 83.50 94 ARG A N 1
ATOM 734 C CA . ARG A 1 94 ? -4.497 6.727 25.408 1.00 83.50 94 ARG A CA 1
ATOM 735 C C . ARG A 1 94 ? -5.897 6.922 26.006 1.00 83.50 94 ARG A C 1
ATOM 737 O O . ARG A 1 94 ? -6.054 7.850 26.798 1.00 83.50 94 ARG A O 1
ATOM 744 N N . PRO A 1 95 ? -6.902 6.094 25.659 1.00 79.75 95 PRO A N 1
ATOM 745 C CA . PRO A 1 95 ? -6.857 4.962 24.725 1.00 79.75 95 PRO A CA 1
ATOM 746 C C . PRO A 1 95 ? -6.722 5.387 23.249 1.00 79.75 95 PRO A C 1
ATOM 748 O O . PRO A 1 95 ? -7.004 6.532 22.886 1.00 79.75 95 PRO A O 1
ATOM 751 N N . LYS A 1 96 ? -6.265 4.448 22.411 1.00 84.38 96 LYS A N 1
ATOM 752 C CA . LYS A 1 96 ? -6.157 4.615 20.958 1.00 84.38 96 LYS A CA 1
ATOM 753 C C . LYS A 1 96 ? -7.473 4.187 20.310 1.00 84.38 96 LYS A C 1
ATOM 755 O O . LYS A 1 96 ? -7.926 3.068 20.528 1.00 84.38 96 LYS A O 1
ATOM 760 N N . PHE A 1 97 ? -8.087 5.096 19.563 1.00 87.00 97 PHE A N 1
ATOM 761 C CA . PHE A 1 97 ? -9.381 4.885 18.919 1.00 87.00 97 PHE A CA 1
ATOM 762 C C . PHE A 1 97 ? -9.222 4.733 17.396 1.00 87.00 97 PHE A C 1
ATOM 764 O O . PHE A 1 97 ? -8.327 5.370 16.834 1.00 87.00 97 PHE A O 1
ATOM 771 N N . PRO A 1 98 ? -10.087 3.948 16.726 1.00 87.69 98 PRO A N 1
ATOM 772 C CA . PRO A 1 98 ? -10.139 3.891 15.271 1.00 87.69 98 PRO A CA 1
ATOM 773 C C . PRO A 1 98 ? -10.499 5.249 14.650 1.00 87.69 98 PRO A C 1
ATOM 775 O O . PRO A 1 98 ? -11.223 6.036 15.279 1.00 87.69 98 PRO A O 1
ATOM 778 N N . PRO A 1 99 ? -10.095 5.494 13.388 1.00 85.56 99 PRO A N 1
ATOM 779 C CA . PRO A 1 99 ? -10.639 6.587 12.591 1.00 85.56 99 PRO A CA 1
ATOM 780 C C . PRO A 1 99 ? -12.161 6.434 12.465 1.00 85.56 99 PRO A C 1
ATOM 782 O O . PRO A 1 99 ? -12.667 5.330 12.255 1.00 85.56 99 PRO A O 1
ATOM 785 N N . GLY A 1 100 ? -12.886 7.543 12.626 1.00 84.44 100 GLY A N 1
ATOM 786 C CA . GLY A 1 100 ? -14.353 7.553 12.653 1.00 84.44 100 GLY A CA 1
ATOM 787 C C . GLY A 1 100 ? -14.991 7.376 14.034 1.00 84.44 100 GLY A C 1
ATOM 788 O O . GLY A 1 100 ? -16.216 7.302 14.139 1.00 84.44 100 GLY A O 1
ATOM 789 N N . SER A 1 101 ? -14.192 7.337 15.105 1.00 86.69 101 SER A N 1
ATOM 790 C CA . SER A 1 101 ? -14.724 7.307 16.470 1.00 86.69 101 SER A CA 1
ATOM 791 C C . SER A 1 101 ? -15.402 8.626 16.841 1.00 86.69 101 SER A C 1
ATOM 793 O O . SER A 1 101 ? -14.801 9.696 16.742 1.00 86.69 101 SER A O 1
ATOM 795 N N . VAL A 1 102 ? -16.638 8.545 17.334 1.00 84.25 102 VAL A N 1
ATOM 796 C CA . VAL A 1 102 ? -17.443 9.710 17.722 1.00 84.25 102 VAL A CA 1
ATOM 797 C C . VAL A 1 102 ? -17.537 9.790 19.243 1.00 84.25 102 VAL A C 1
ATOM 799 O O . VAL A 1 102 ? -17.832 8.802 19.918 1.00 84.25 102 VAL A O 1
ATOM 802 N N . ARG A 1 103 ? -17.300 10.983 19.795 1.00 82.50 103 ARG A N 1
ATOM 803 C CA . ARG A 1 103 ? -17.516 11.286 21.215 1.00 82.50 103 ARG A CA 1
ATOM 804 C C . ARG A 1 103 ? -18.775 12.133 21.365 1.00 82.50 103 ARG A C 1
ATOM 806 O O . ARG A 1 103 ? -18.827 13.242 20.842 1.00 82.50 103 ARG A O 1
ATOM 813 N N . LEU A 1 104 ? -19.763 11.610 22.085 1.00 83.94 104 LEU A N 1
ATOM 814 C CA . LEU A 1 104 ? -21.048 12.252 22.362 1.00 83.94 104 LEU A CA 1
ATOM 815 C C . LEU A 1 104 ? -21.183 12.443 23.874 1.00 83.94 104 LEU A C 1
ATOM 817 O O . LEU A 1 104 ? -21.704 11.578 24.575 1.00 83.94 104 LEU A O 1
ATOM 821 N N . GLY A 1 105 ? -20.653 13.556 24.388 1.00 83.19 105 GLY A N 1
ATOM 822 C CA . GLY A 1 105 ? -20.680 13.869 25.819 1.00 83.19 105 GLY A CA 1
ATOM 823 C C . GLY A 1 105 ? -20.056 12.758 26.671 1.00 83.19 105 GLY A C 1
ATOM 824 O O . GLY A 1 105 ? -18.837 12.597 26.693 1.00 83.19 105 GLY A O 1
ATOM 825 N N . THR A 1 106 ? -20.898 11.992 27.366 1.00 87.38 106 THR A N 1
ATOM 826 C CA . THR A 1 106 ? -20.511 10.869 28.237 1.00 87.38 106 THR A CA 1
ATOM 827 C C . THR A 1 106 ? -20.326 9.535 27.507 1.00 87.38 106 THR A C 1
ATOM 829 O O . THR A 1 106 ? -19.836 8.582 28.112 1.00 87.38 106 THR A O 1
ATOM 832 N N . PHE A 1 107 ? -20.678 9.443 26.223 1.00 82.38 107 PHE A N 1
ATOM 833 C CA . PHE A 1 107 ? -20.569 8.221 25.427 1.00 82.38 107 PHE A CA 1
ATOM 834 C C . PHE A 1 107 ? -19.458 8.327 24.383 1.00 82.38 107 PHE A C 1
ATOM 836 O O . PHE A 1 107 ? -19.234 9.373 23.773 1.00 82.38 107 PHE A O 1
ATOM 843 N N . THR A 1 108 ? -18.763 7.215 24.144 1.00 84.94 108 THR A N 1
ATOM 844 C CA . THR A 1 108 ? -17.831 7.086 23.020 1.00 84.94 108 THR A CA 1
ATOM 845 C C . THR A 1 108 ? -18.259 5.920 22.147 1.00 84.94 108 THR A C 1
ATOM 847 O O . THR A 1 108 ? -18.259 4.774 22.595 1.00 84.94 108 THR A O 1
ATOM 850 N N . LEU A 1 109 ? -18.596 6.216 20.895 1.00 86.00 109 LEU A N 1
ATOM 851 C CA . LEU A 1 109 ? -18.833 5.213 19.870 1.00 86.00 109 LEU A CA 1
ATOM 852 C C . LEU A 1 109 ? -17.529 4.993 19.101 1.00 86.00 109 LEU A C 1
ATOM 854 O O . LEU A 1 109 ? -17.145 5.795 18.252 1.00 86.00 109 LEU A O 1
ATOM 858 N N . SER A 1 110 ? -16.837 3.907 19.439 1.00 85.56 110 SER A N 1
ATOM 859 C CA . SER A 1 110 ? -15.604 3.482 18.775 1.00 85.56 110 SER A CA 1
ATOM 860 C C . SER A 1 110 ? -15.947 2.550 17.616 1.00 85.56 110 SER A C 1
ATOM 862 O O . SER A 1 110 ? -16.314 1.392 17.833 1.00 85.56 110 SER A O 1
ATOM 864 N N . GLN A 1 111 ? -15.865 3.064 16.392 1.00 86.19 111 GLN A N 1
ATOM 865 C CA . GLN A 1 111 ? -16.115 2.306 15.169 1.00 86.19 111 GLN A CA 1
ATOM 866 C C . GLN A 1 111 ? -15.138 2.728 14.075 1.00 86.19 111 GLN A C 1
ATOM 868 O O . GLN A 1 111 ? -14.782 3.899 13.976 1.00 86.19 111 GLN A O 1
ATOM 873 N N . TYR A 1 112 ? -14.711 1.760 13.269 1.00 90.50 112 TYR A N 1
ATOM 874 C CA . TYR A 1 112 ? -13.886 2.014 12.096 1.00 90.50 112 TYR A CA 1
ATOM 875 C C . TYR A 1 112 ? -14.764 2.506 10.943 1.00 90.50 112 TYR A C 1
ATOM 877 O O . TYR A 1 11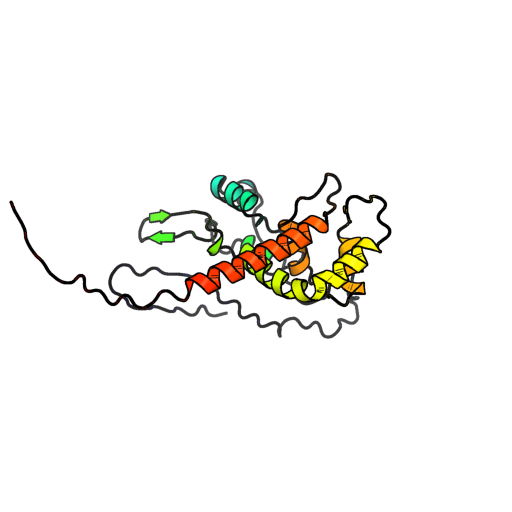2 ? -15.668 1.783 10.519 1.00 90.50 112 TYR A O 1
ATOM 885 N N . LEU A 1 113 ? -14.497 3.711 10.436 1.00 90.69 113 LEU A N 1
ATOM 886 C CA . LEU A 1 113 ? -15.165 4.259 9.253 1.00 90.69 113 LEU A CA 1
ATOM 887 C C . LEU A 1 113 ? -14.147 4.462 8.120 1.00 90.69 113 LEU A C 1
ATOM 889 O O . LEU A 1 113 ? -13.285 5.328 8.254 1.00 90.69 113 LEU A O 1
ATOM 893 N N . PRO A 1 114 ? -14.263 3.739 6.987 1.00 88.06 114 PRO A N 1
ATOM 894 C CA . PRO A 1 114 ? -13.309 3.844 5.878 1.00 88.06 114 PRO A CA 1
ATOM 895 C C . PRO A 1 114 ? -13.181 5.262 5.309 1.00 88.06 114 PRO A C 1
ATOM 897 O O . PRO A 1 114 ? -12.083 5.705 5.000 1.00 88.06 114 PRO A O 1
ATOM 900 N N . LYS A 1 115 ? -14.293 6.009 5.231 1.00 87.56 115 LYS A N 1
ATOM 901 C CA . LYS A 1 115 ? -14.311 7.396 4.726 1.00 87.56 115 LYS A CA 1
ATOM 902 C C . LYS A 1 115 ? -13.523 8.382 5.601 1.00 87.56 115 LYS A C 1
ATOM 904 O O . LYS A 1 115 ? -13.088 9.422 5.119 1.00 87.56 115 LYS A O 1
ATOM 909 N N . GLU A 1 116 ? -13.346 8.058 6.880 1.00 87.81 116 GLU A N 1
ATOM 910 C CA . GLU A 1 116 ? -12.599 8.872 7.848 1.00 87.81 116 GLU A CA 1
ATOM 911 C C . GLU A 1 116 ? -11.151 8.368 8.018 1.00 87.81 116 GLU A C 1
ATOM 913 O O . GLU A 1 116 ? -10.402 8.910 8.830 1.00 87.81 116 GLU A O 1
ATOM 918 N N . ASP A 1 117 ? -10.743 7.320 7.290 1.00 89.88 117 ASP A N 1
ATOM 919 C CA . ASP A 1 117 ? -9.396 6.753 7.360 1.00 89.88 117 ASP A CA 1
ATOM 920 C C . ASP A 1 117 ? -8.476 7.388 6.308 1.00 89.88 117 ASP A C 1
ATOM 922 O O . ASP A 1 117 ? -8.660 7.226 5.100 1.00 89.88 117 ASP A O 1
ATOM 926 N N . GLU A 1 118 ? -7.435 8.079 6.771 1.00 88.88 118 GLU A N 1
ATOM 927 C CA . GLU A 1 118 ? -6.426 8.711 5.914 1.00 88.88 118 GLU A CA 1
ATOM 928 C C . GLU A 1 118 ? -5.694 7.701 5.015 1.00 88.88 118 GLU A C 1
ATOM 930 O O . GLU A 1 118 ? -5.247 8.060 3.928 1.00 88.88 118 GLU A O 1
ATOM 935 N N . ALA A 1 119 ? -5.625 6.419 5.399 1.00 90.50 119 ALA A N 1
ATOM 936 C CA . ALA A 1 119 ? -5.044 5.383 4.543 1.00 90.50 119 ALA A CA 1
ATOM 937 C C . ALA A 1 119 ? -5.871 5.137 3.264 1.00 90.50 119 ALA A C 1
ATOM 939 O O . ALA A 1 119 ? -5.316 4.759 2.231 1.00 90.50 119 ALA A O 1
ATOM 940 N N . VAL A 1 120 ? -7.188 5.366 3.291 1.00 90.88 120 VAL A N 1
ATOM 941 C CA . VAL A 1 120 ? -8.015 5.297 2.075 1.00 90.88 120 VAL A CA 1
ATOM 942 C C . VAL A 1 120 ? -7.731 6.507 1.190 1.00 90.88 120 VAL A C 1
ATOM 944 O O . VAL A 1 120 ? -7.508 6.347 -0.008 1.00 90.88 120 VAL A O 1
ATOM 947 N N . LYS A 1 121 ? -7.663 7.707 1.776 1.00 89.94 121 LYS A N 1
ATOM 948 C CA . LYS A 1 121 ? -7.384 8.955 1.045 1.00 89.94 121 LYS A CA 1
ATOM 949 C C . LYS A 1 121 ? -6.007 8.945 0.385 1.00 89.94 121 LYS A C 1
ATOM 951 O O . LYS A 1 121 ? -5.885 9.314 -0.776 1.00 89.94 121 LYS A O 1
ATOM 956 N N . GLU A 1 122 ? -4.988 8.453 1.089 1.00 91.56 122 GLU A N 1
ATOM 957 C CA . GLU A 1 122 ? -3.640 8.304 0.532 1.00 91.56 122 GLU A CA 1
ATOM 958 C C . GLU A 1 122 ? -3.642 7.381 -0.696 1.00 91.56 122 GLU A C 1
ATOM 960 O O . GLU A 1 122 ? -2.964 7.683 -1.671 1.00 91.56 122 GLU A O 1
ATOM 965 N N . LEU A 1 123 ? -4.436 6.300 -0.706 1.00 91.88 123 LEU A N 1
ATOM 966 C CA . LEU A 1 123 ? -4.539 5.443 -1.892 1.00 91.88 123 LEU A CA 1
ATOM 967 C C . LEU A 1 123 ? -5.148 6.196 -3.085 1.00 91.88 123 LEU A C 1
ATOM 969 O O . LEU A 1 123 ? -4.621 6.075 -4.184 1.00 91.88 123 LEU A O 1
ATOM 973 N N . HIS A 1 124 ? -6.200 6.993 -2.876 1.00 90.44 124 HIS A N 1
ATOM 974 C CA . HIS A 1 124 ? -6.839 7.759 -3.957 1.00 90.44 124 HIS A CA 1
ATOM 975 C C . HIS A 1 124 ? -5.861 8.757 -4.594 1.00 90.44 124 HIS A C 1
ATOM 977 O O . HIS A 1 124 ? -5.689 8.754 -5.809 1.00 90.44 124 HIS A O 1
ATOM 983 N N . LEU A 1 125 ? -5.126 9.518 -3.775 1.00 90.19 125 LEU A N 1
ATOM 984 C CA . LEU A 1 125 ? -4.111 10.467 -4.259 1.00 90.19 125 LEU A CA 1
ATOM 985 C C . LEU A 1 125 ? -2.992 9.779 -5.052 1.00 90.19 125 LEU A C 1
ATOM 987 O O . LEU A 1 125 ? -2.477 10.315 -6.033 1.00 90.19 125 LEU A O 1
ATOM 991 N N . VAL A 1 126 ? -2.591 8.581 -4.626 1.00 92.06 126 VAL A N 1
ATOM 992 C CA . VAL A 1 126 ? -1.560 7.812 -5.329 1.00 92.06 126 VAL A CA 1
ATOM 993 C C . VAL A 1 126 ? -2.088 7.274 -6.653 1.00 92.06 126 VAL A C 1
ATOM 995 O O . VAL A 1 126 ? -1.357 7.286 -7.641 1.00 92.06 126 VAL A O 1
ATOM 998 N N . VAL A 1 127 ? -3.345 6.833 -6.700 1.00 92.94 127 VAL A N 1
ATOM 999 C CA . VAL A 1 127 ? -3.981 6.382 -7.941 1.00 92.94 127 VAL A CA 1
ATOM 1000 C C . VAL A 1 127 ? -4.032 7.511 -8.970 1.00 92.94 127 VAL A C 1
ATOM 1002 O O . VAL A 1 127 ? -3.582 7.295 -10.092 1.00 92.94 127 VAL A O 1
ATOM 1005 N N . GLU A 1 128 ? -4.448 8.718 -8.581 1.00 90.56 128 GLU A N 1
ATOM 1006 C CA . GLU A 1 128 ? -4.461 9.899 -9.464 1.00 90.56 128 GLU A CA 1
ATOM 1007 C C . GLU A 1 128 ? -3.073 10.204 -10.053 1.00 90.56 128 GLU A C 1
ATOM 1009 O O . GLU A 1 128 ? -2.934 10.604 -11.209 1.00 90.56 128 GLU A O 1
ATOM 1014 N N . LYS A 1 129 ? -2.011 9.975 -9.271 1.00 90.00 129 LYS A N 1
ATOM 1015 C CA . LYS A 1 129 ? -0.625 10.141 -9.727 1.00 90.00 129 LYS A CA 1
ATOM 1016 C C . LYS A 1 129 ? -0.179 9.042 -10.699 1.00 90.00 129 LYS A C 1
ATOM 1018 O O . LYS A 1 129 ? 0.621 9.309 -11.597 1.00 90.00 129 LYS A O 1
ATOM 1023 N N . VAL A 1 130 ? -0.629 7.805 -10.496 1.00 91.94 130 VAL A N 1
ATOM 1024 C CA . VAL A 1 130 ? -0.199 6.624 -11.268 1.00 91.94 130 VAL A CA 1
ATOM 1025 C C . VAL A 1 130 ? -0.982 6.481 -12.570 1.00 91.94 130 VAL A C 1
ATOM 1027 O O . VAL A 1 130 ? -0.392 6.102 -13.581 1.00 91.94 130 VAL A O 1
ATOM 1030 N N . GLU A 1 131 ? -2.274 6.807 -12.561 1.00 92.88 131 GLU A N 1
ATOM 1031 C CA . GLU A 1 131 ? -3.190 6.713 -13.702 1.00 92.88 131 GLU A CA 1
ATOM 1032 C C . GLU A 1 131 ? -2.592 7.212 -15.030 1.00 92.88 131 GLU A C 1
ATOM 1034 O O . GLU A 1 131 ? -2.551 6.423 -15.980 1.00 92.88 131 GLU A O 1
ATOM 1039 N N . PRO A 1 132 ? -2.068 8.451 -15.142 1.00 92.94 132 PRO A N 1
ATOM 1040 C CA . PRO A 1 132 ? -1.581 8.959 -16.425 1.00 92.94 132 PRO A CA 1
ATOM 1041 C C . PRO A 1 132 ? -0.386 8.168 -16.973 1.00 92.94 132 PRO A C 1
ATOM 1043 O O . PRO A 1 132 ? -0.147 8.168 -18.179 1.00 92.94 132 PRO A O 1
ATOM 1046 N N . ALA A 1 133 ? 0.365 7.485 -16.105 1.00 93.00 133 ALA A N 1
ATOM 1047 C CA . ALA A 1 133 ? 1.516 6.668 -16.473 1.00 93.00 133 ALA A CA 1
ATOM 1048 C C . ALA A 1 133 ? 1.185 5.167 -16.571 1.00 93.00 133 ALA A C 1
ATOM 1050 O O . ALA A 1 133 ? 2.069 4.379 -16.915 1.00 93.00 133 ALA A O 1
ATOM 1051 N N . LEU A 1 134 ? -0.057 4.751 -16.288 1.00 93.44 134 LEU A N 1
ATOM 1052 C CA . LEU A 1 134 ? -0.427 3.341 -16.135 1.00 93.44 134 LEU A CA 1
ATOM 1053 C C . LEU A 1 134 ? -0.131 2.521 -17.396 1.00 93.44 134 LEU A C 1
ATOM 1055 O O . LEU A 1 134 ? 0.462 1.449 -17.309 1.00 93.44 134 LEU A O 1
ATOM 1059 N N . THR A 1 135 ? -0.489 3.038 -18.574 1.00 93.38 135 THR A N 1
ATOM 1060 C CA . THR A 1 135 ? -0.292 2.316 -19.845 1.00 93.38 135 THR A CA 1
ATOM 1061 C C . THR A 1 135 ? 1.189 2.059 -20.130 1.00 93.38 135 THR A C 1
ATOM 1063 O O . THR A 1 135 ? 1.570 0.963 -20.544 1.00 93.38 135 THR A O 1
ATOM 1066 N N . ASP A 1 136 ? 2.043 3.055 -19.901 1.00 94.06 136 ASP A N 1
ATOM 1067 C CA . ASP A 1 136 ? 3.481 2.911 -20.129 1.00 94.06 136 ASP A CA 1
ATOM 1068 C C . ASP A 1 136 ? 4.128 2.037 -19.052 1.00 94.06 136 ASP A C 1
ATOM 1070 O O . ASP A 1 136 ? 5.008 1.227 -19.363 1.00 94.06 136 ASP A O 1
ATOM 1074 N N . LEU A 1 137 ? 3.658 2.139 -17.805 1.00 94.38 137 LEU A N 1
ATOM 1075 C CA . LEU A 1 137 ? 4.076 1.276 -16.706 1.00 94.38 137 LEU A CA 1
ATOM 1076 C C . LEU A 1 137 ? 3.772 -0.197 -17.008 1.00 94.38 137 LEU A C 1
ATOM 1078 O O . LEU A 1 137 ? 4.660 -1.032 -16.848 1.00 94.38 137 LEU A O 1
ATOM 1082 N N . LEU A 1 138 ? 2.572 -0.519 -17.503 1.00 93.25 138 LEU A N 1
ATOM 1083 C CA . LEU A 1 138 ? 2.198 -1.888 -17.878 1.00 93.25 138 LEU A CA 1
ATOM 1084 C C . LEU A 1 138 ? 3.109 -2.449 -18.974 1.00 93.25 138 LEU A C 1
ATOM 1086 O O . LEU A 1 138 ? 3.649 -3.540 -18.810 1.00 93.25 138 LEU A O 1
ATOM 1090 N N . LYS A 1 139 ? 3.405 -1.673 -20.022 1.00 92.38 139 LYS A N 1
ATOM 1091 C CA . LYS A 1 139 ? 4.376 -2.084 -21.055 1.00 92.38 139 LYS A CA 1
ATOM 1092 C C . LYS A 1 139 ? 5.773 -2.325 -20.478 1.00 92.38 139 LYS A C 1
ATOM 1094 O O . LYS A 1 139 ? 6.481 -3.241 -20.898 1.00 92.38 139 LYS A O 1
ATOM 1099 N N . ALA A 1 140 ? 6.207 -1.491 -19.531 1.00 92.38 140 ALA A N 1
ATOM 1100 C CA . ALA A 1 140 ? 7.499 -1.662 -18.875 1.00 92.38 140 ALA A CA 1
ATOM 1101 C C . ALA A 1 140 ? 7.545 -2.925 -18.002 1.00 92.38 140 ALA A C 1
ATOM 1103 O O . ALA A 1 140 ? 8.587 -3.580 -17.973 1.00 92.38 140 ALA A O 1
ATOM 1104 N N . LEU A 1 141 ? 6.434 -3.260 -17.341 1.00 91.69 141 LEU A N 1
ATOM 1105 C CA . LEU A 1 141 ? 6.265 -4.453 -16.511 1.00 91.69 141 LEU A CA 1
ATOM 1106 C C . LEU A 1 141 ? 6.182 -5.735 -17.346 1.00 91.69 141 LEU A C 1
ATOM 1108 O O . LEU A 1 141 ? 6.830 -6.715 -17.000 1.00 91.69 141 LEU A O 1
ATOM 1112 N N . GLU A 1 142 ? 5.473 -5.719 -18.473 1.00 89.31 142 GLU A N 1
ATOM 1113 C CA . GLU A 1 142 ? 5.442 -6.836 -19.430 1.00 89.31 142 GLU A CA 1
ATOM 1114 C C . GLU A 1 142 ? 6.825 -7.099 -20.041 1.00 89.31 142 GLU A C 1
ATOM 1116 O O . GLU A 1 142 ? 7.233 -8.243 -20.232 1.00 89.31 142 GLU A O 1
ATOM 1121 N N . GLY A 1 143 ? 7.575 -6.029 -20.320 1.00 85.25 143 GLY A N 1
ATOM 1122 C CA . GLY A 1 143 ? 8.955 -6.113 -20.793 1.00 85.25 143 GLY A CA 1
ATOM 1123 C C . GLY A 1 143 ? 9.979 -6.423 -19.695 1.00 85.25 143 GLY A C 1
ATOM 1124 O O . GLY A 1 143 ? 11.166 -6.571 -19.996 1.00 85.25 143 GLY A O 1
ATOM 1125 N N . TYR A 1 144 ? 9.568 -6.484 -18.427 1.00 86.31 144 TYR A N 1
ATOM 1126 C CA . TYR A 1 144 ? 10.425 -6.934 -17.341 1.00 86.31 144 TYR A CA 1
ATOM 1127 C C . TYR A 1 144 ? 10.474 -8.458 -17.414 1.00 86.31 144 TYR A C 1
ATOM 1129 O O . TYR A 1 144 ? 9.444 -9.111 -17.294 1.00 86.31 144 TYR A O 1
ATOM 1137 N N . HIS A 1 145 ? 11.656 -9.036 -17.654 1.00 74.56 145 HIS A N 1
ATOM 1138 C CA . HIS A 1 145 ? 11.835 -10.488 -17.759 1.00 74.56 145 HIS A CA 1
ATOM 1139 C C . HIS A 1 145 ? 11.545 -11.180 -16.419 1.00 74.56 145 HIS A C 1
ATOM 1141 O O . HIS A 1 145 ? 12.450 -11.538 -15.662 1.00 74.56 145 HIS A O 1
ATOM 1147 N N . LEU A 1 146 ? 10.263 -11.353 -16.113 1.00 78.06 146 LEU A N 1
ATOM 1148 C CA . LEU A 1 146 ? 9.791 -12.084 -14.957 1.00 78.06 146 LEU A CA 1
ATOM 1149 C C . LEU A 1 146 ? 10.064 -13.566 -15.173 1.00 78.06 146 LEU A C 1
ATOM 1151 O O . LEU A 1 146 ? 9.810 -14.123 -16.238 1.00 78.06 146 LEU A O 1
ATOM 1155 N N . TYR A 1 147 ? 10.536 -14.225 -14.118 1.00 72.62 147 TYR A N 1
ATOM 1156 C CA . TYR A 1 147 ? 10.631 -15.684 -14.091 1.00 72.62 147 TYR A CA 1
ATOM 1157 C C . TYR A 1 147 ? 9.246 -16.353 -14.220 1.00 72.62 147 TYR A C 1
ATOM 1159 O O . TYR A 1 147 ? 9.151 -17.509 -14.618 1.00 72.62 147 TYR A O 1
ATOM 1167 N N . SER A 1 148 ? 8.176 -15.623 -13.885 1.00 71.31 148 SER A N 1
ATOM 1168 C CA . SER A 1 148 ? 6.796 -16.104 -13.844 1.00 71.31 148 SER A CA 1
ATOM 1169 C C . SER A 1 148 ? 5.914 -15.264 -14.783 1.00 71.31 148 SER A C 1
ATOM 1171 O O . SER A 1 148 ? 5.877 -14.044 -14.617 1.00 71.31 148 SER A O 1
ATOM 1173 N N . PRO A 1 149 ? 5.215 -15.868 -15.764 1.00 79.38 149 PRO A N 1
ATOM 1174 C CA . PRO A 1 149 ? 4.440 -15.133 -16.775 1.00 79.38 149 PRO A CA 1
ATOM 1175 C C . PRO A 1 149 ? 3.074 -14.625 -16.275 1.00 79.38 149 PRO A C 1
ATOM 1177 O O . PRO A 1 149 ? 2.356 -13.945 -16.996 1.00 79.38 149 PRO A O 1
ATOM 1180 N N . ASP A 1 150 ? 2.695 -14.964 -15.048 1.00 85.88 150 ASP A N 1
ATOM 1181 C CA . ASP A 1 150 ? 1.397 -14.706 -14.411 1.00 85.88 150 ASP A CA 1
ATOM 1182 C C . ASP A 1 150 ? 1.311 -13.349 -13.682 1.00 85.88 150 ASP A C 1
ATOM 1184 O O . ASP A 1 150 ? 0.354 -13.075 -12.957 1.00 85.88 150 ASP A O 1
ATOM 1188 N N . GLY A 1 151 ? 2.306 -12.483 -13.884 1.00 88.62 151 GLY A N 1
ATOM 1189 C CA . GLY A 1 151 ? 2.285 -11.096 -13.423 1.00 88.62 151 GLY A CA 1
ATOM 1190 C C . GLY A 1 151 ? 2.823 -10.857 -12.009 1.00 88.62 151 GLY A C 1
ATOM 1191 O O . GLY A 1 151 ? 2.774 -9.730 -11.514 1.00 88.62 151 GLY A O 1
ATOM 1192 N N . TRP A 1 152 ? 3.360 -11.883 -11.338 1.00 92.94 152 TRP A N 1
ATOM 1193 C CA . TRP A 1 152 ? 3.970 -11.713 -10.015 1.00 92.94 152 TRP A CA 1
ATOM 1194 C C . TRP A 1 152 ? 5.363 -11.100 -10.102 1.00 92.94 152 TRP A C 1
ATOM 1196 O O . TRP A 1 152 ? 6.321 -11.739 -10.548 1.00 92.94 152 TRP A O 1
ATOM 1206 N N . ILE A 1 153 ? 5.493 -9.892 -9.566 1.00 93.50 153 ILE A N 1
ATOM 1207 C CA . ILE A 1 153 ? 6.726 -9.113 -9.534 1.00 93.50 153 ILE A CA 1
ATOM 1208 C C . ILE A 1 153 ? 7.145 -8.808 -8.093 1.00 93.50 153 ILE A C 1
ATOM 1210 O O . ILE A 1 153 ? 6.330 -8.715 -7.175 1.00 93.50 153 ILE A O 1
ATOM 1214 N N . THR A 1 154 ? 8.450 -8.678 -7.865 1.00 93.19 154 THR A N 1
ATOM 1215 C CA . THR A 1 154 ? 8.974 -8.213 -6.576 1.00 93.19 154 THR A CA 1
ATOM 1216 C C . THR A 1 154 ? 8.788 -6.703 -6.437 1.00 93.19 154 THR A C 1
ATOM 1218 O O . THR A 1 154 ? 8.768 -5.979 -7.432 1.00 93.19 154 THR A O 1
ATOM 1221 N N . SER A 1 155 ? 8.741 -6.196 -5.204 1.00 91.69 155 SER A N 1
ATOM 1222 C CA . SER A 1 155 ? 8.668 -4.753 -4.935 1.00 91.69 155 SER A CA 1
ATOM 1223 C C . SER A 1 155 ? 9.796 -3.978 -5.636 1.00 91.69 155 SER A C 1
ATOM 1225 O O . SER A 1 155 ? 9.559 -2.937 -6.239 1.00 91.69 155 SER A O 1
ATOM 1227 N N . ALA A 1 156 ? 11.019 -4.524 -5.636 1.00 89.75 156 ALA A N 1
ATOM 1228 C CA . ALA A 1 156 ? 12.164 -3.918 -6.318 1.00 89.75 156 ALA A CA 1
ATOM 1229 C C . ALA A 1 156 ? 12.005 -3.901 -7.849 1.00 89.75 156 ALA A C 1
ATOM 1231 O O . ALA A 1 156 ? 12.306 -2.893 -8.487 1.00 89.75 156 ALA A O 1
ATOM 1232 N N . GLY A 1 157 ? 11.504 -4.991 -8.442 1.00 91.38 157 GLY A N 1
ATOM 1233 C CA . GLY A 1 157 ? 11.252 -5.057 -9.882 1.00 91.38 157 GLY A CA 1
ATOM 1234 C C . GLY A 1 157 ? 10.178 -4.067 -10.327 1.00 91.38 157 GLY A C 1
ATOM 1235 O O . GLY A 1 157 ? 10.359 -3.373 -11.327 1.00 91.38 157 GLY A O 1
ATOM 1236 N N . PHE A 1 158 ? 9.105 -3.939 -9.543 1.00 93.88 158 PHE A N 1
ATOM 1237 C CA . PHE A 1 158 ? 8.038 -2.977 -9.806 1.00 93.88 158 PHE A CA 1
ATOM 1238 C C . PHE A 1 158 ? 8.569 -1.540 -9.801 1.00 93.88 158 PHE A C 1
ATOM 1240 O O . PHE A 1 158 ? 8.369 -0.798 -10.758 1.00 93.88 158 PHE A O 1
ATOM 1247 N N . ILE A 1 159 ? 9.339 -1.172 -8.776 1.00 92.88 159 ILE A N 1
ATOM 1248 C CA . ILE A 1 159 ? 9.924 0.168 -8.661 1.00 92.88 159 ILE A CA 1
ATOM 1249 C C . ILE A 1 159 ? 10.938 0.462 -9.772 1.00 92.88 159 ILE A C 1
ATOM 1251 O O . ILE A 1 159 ? 10.952 1.570 -10.312 1.00 92.88 159 ILE A O 1
ATOM 1255 N N . ALA A 1 160 ? 11.740 -0.523 -10.183 1.00 90.50 160 ALA A N 1
ATOM 1256 C CA . ALA A 1 160 ? 12.619 -0.370 -11.340 1.00 90.50 160 ALA A CA 1
ATOM 1257 C C . ALA A 1 160 ? 11.829 -0.051 -12.625 1.00 90.50 160 ALA A C 1
ATOM 1259 O O . ALA A 1 160 ? 12.263 0.785 -13.421 1.00 90.50 160 ALA A O 1
ATOM 1260 N N . CYS A 1 161 ? 10.654 -0.662 -12.810 1.00 92.19 161 CYS A N 1
ATOM 1261 C CA . CYS A 1 161 ? 9.768 -0.372 -13.939 1.00 92.19 161 CYS A CA 1
ATOM 1262 C C . CYS A 1 161 ? 9.139 1.023 -13.842 1.00 92.19 161 CYS A C 1
ATOM 1264 O O . CYS A 1 161 ? 9.142 1.742 -14.840 1.00 92.19 161 CYS A O 1
ATOM 1266 N N . CYS A 1 162 ? 8.695 1.449 -12.653 1.00 92.44 162 CYS A N 1
ATOM 1267 C CA . CYS A 1 162 ? 8.220 2.818 -12.418 1.00 92.44 162 CYS A CA 1
ATOM 1268 C C . CYS A 1 162 ? 9.285 3.854 -12.809 1.00 92.44 162 CYS A C 1
ATOM 1270 O O . CYS A 1 162 ? 9.024 4.766 -13.595 1.00 92.44 162 CYS A O 1
ATOM 1272 N N . ASN A 1 163 ? 10.528 3.654 -12.366 1.00 89.31 163 ASN A N 1
ATOM 1273 C CA . ASN A 1 163 ? 11.638 4.546 -12.698 1.00 89.31 163 ASN A CA 1
ATOM 1274 C C . ASN A 1 163 ? 11.953 4.556 -14.205 1.00 89.31 163 ASN A C 1
ATOM 1276 O O . ASN A 1 163 ? 12.253 5.612 -14.765 1.00 89.31 163 ASN A O 1
ATOM 1280 N N . LYS A 1 164 ? 11.825 3.412 -14.893 1.00 89.50 164 LYS A N 1
ATOM 1281 C CA . LYS A 1 164 ? 12.013 3.305 -16.352 1.00 89.50 164 LYS A CA 1
ATOM 1282 C C . LYS A 1 164 ? 11.020 4.172 -17.136 1.00 89.50 164 LYS A C 1
ATOM 1284 O O . LYS A 1 164 ? 11.397 4.734 -18.162 1.00 89.50 164 LYS A O 1
ATOM 1289 N N . VAL A 1 165 ? 9.792 4.323 -16.639 1.00 92.44 165 VAL A N 1
ATOM 1290 C CA . VAL A 1 165 ? 8.751 5.177 -17.245 1.00 92.44 165 VAL A CA 1
ATOM 1291 C C . VAL A 1 165 ? 8.714 6.589 -16.658 1.00 92.44 165 VAL A C 1
ATOM 1293 O O . VAL A 1 165 ? 7.776 7.339 -16.901 1.00 92.44 165 VAL A O 1
ATOM 1296 N N . LYS A 1 166 ? 9.750 6.977 -15.901 1.00 90.44 166 LYS A N 1
ATOM 1297 C CA . LYS A 1 166 ? 9.857 8.274 -15.209 1.00 90.44 166 LYS A CA 1
ATOM 1298 C C . LYS A 1 166 ? 8.746 8.523 -14.178 1.00 90.44 166 LYS A C 1
ATOM 1300 O O . LYS A 1 166 ? 8.553 9.661 -13.750 1.00 90.44 166 LYS A O 1
ATOM 1305 N N . LEU A 1 167 ? 8.062 7.472 -13.729 1.00 90.50 167 LEU A N 1
ATOM 1306 C CA . LEU A 1 167 ? 7.141 7.523 -12.602 1.00 90.50 167 LEU A CA 1
ATOM 1307 C C . LEU A 1 167 ? 7.938 7.342 -11.310 1.00 90.50 167 LEU A C 1
ATOM 1309 O O . LEU A 1 167 ? 8.272 6.234 -10.899 1.00 90.50 167 LEU A O 1
ATOM 1313 N N . SER A 1 168 ? 8.255 8.456 -10.666 1.00 87.88 168 SER A N 1
ATOM 1314 C CA . SER A 1 168 ? 8.968 8.460 -9.393 1.00 87.88 168 SER A CA 1
ATOM 1315 C C . SER A 1 168 ? 7.984 8.305 -8.231 1.00 87.88 168 SER A C 1
ATOM 1317 O O . SER A 1 168 ? 7.237 9.243 -7.926 1.00 87.88 168 SER A O 1
ATOM 1319 N N . LEU A 1 169 ? 8.042 7.161 -7.548 1.00 87.69 169 LEU A N 1
ATOM 1320 C CA . LEU A 1 169 ? 7.248 6.890 -6.351 1.00 87.69 169 LEU A CA 1
ATOM 1321 C C . LEU A 1 169 ? 8.055 7.108 -5.064 1.00 87.69 169 LEU A C 1
ATOM 1323 O O . LEU A 1 169 ? 9.211 6.689 -4.943 1.00 87.69 169 LEU A O 1
ATOM 1327 N N . LEU A 1 170 ? 7.416 7.736 -4.081 1.00 88.31 170 LEU A N 1
ATOM 1328 C CA . LEU A 1 170 ? 7.866 7.736 -2.693 1.00 88.31 170 LEU A CA 1
ATOM 1329 C C . LEU A 1 170 ? 7.597 6.366 -2.061 1.00 88.31 170 LEU A C 1
ATOM 1331 O O . LEU A 1 170 ? 6.767 5.582 -2.528 1.00 88.31 170 LEU A O 1
ATOM 1335 N N . ARG A 1 171 ? 8.264 6.082 -0.938 1.00 86.38 171 ARG A N 1
ATOM 1336 C CA . ARG A 1 171 ? 7.997 4.856 -0.172 1.00 86.38 171 ARG A CA 1
ATOM 1337 C C . ARG A 1 171 ? 6.550 4.798 0.334 1.00 86.38 171 ARG A C 1
ATOM 1339 O O . ARG A 1 171 ? 5.959 3.725 0.298 1.00 86.38 171 ARG A O 1
ATOM 1346 N N . SER A 1 172 ? 5.995 5.920 0.798 1.00 87.94 172 SER A N 1
ATOM 1347 C CA . SER A 1 172 ? 4.587 6.047 1.215 1.00 87.94 172 SER A CA 1
ATOM 1348 C C . SER A 1 172 ? 3.641 5.656 0.082 1.00 87.94 172 SER A C 1
ATOM 1350 O O . SER A 1 172 ? 2.806 4.771 0.250 1.00 87.94 172 SER A O 1
ATOM 1352 N N . GLU A 1 173 ? 3.862 6.230 -1.097 1.00 91.62 173 GLU A N 1
ATOM 1353 C CA . GLU A 1 173 ? 3.052 5.987 -2.291 1.00 91.62 173 GLU A CA 1
ATOM 1354 C C . GLU A 1 173 ? 3.121 4.523 -2.747 1.00 91.62 173 GLU A C 1
ATOM 1356 O O . GLU A 1 173 ? 2.095 3.899 -3.012 1.00 91.62 173 GLU A O 1
ATOM 1361 N N . PHE A 1 174 ? 4.315 3.922 -2.767 1.00 93.00 174 PHE A N 1
ATOM 1362 C CA . PHE A 1 174 ? 4.438 2.499 -3.075 1.00 93.00 174 PHE A CA 1
ATOM 1363 C C . PHE A 1 174 ? 3.718 1.624 -2.047 1.00 93.00 174 PHE A C 1
ATOM 1365 O O . PHE A 1 174 ? 2.959 0.745 -2.436 1.00 93.00 174 PHE A O 1
ATOM 1372 N N . LEU A 1 175 ? 3.913 1.868 -0.747 1.00 93.06 175 LEU A N 1
ATOM 1373 C CA . LEU A 1 175 ? 3.242 1.102 0.308 1.00 93.06 175 LEU A CA 1
ATOM 1374 C C . LEU A 1 175 ? 1.715 1.259 0.257 1.00 93.06 175 LEU A C 1
ATOM 1376 O O . LEU A 1 175 ? 1.003 0.349 0.680 1.00 93.06 175 LEU A O 1
ATOM 1380 N N . ALA A 1 176 ? 1.209 2.379 -0.268 1.00 92.81 176 ALA A N 1
ATOM 1381 C CA . ALA A 1 176 ? -0.212 2.590 -0.507 1.00 92.81 176 ALA A CA 1
ATOM 1382 C C . ALA A 1 176 ? -0.768 1.703 -1.629 1.00 92.81 176 ALA A C 1
ATOM 1384 O O . ALA A 1 176 ? -1.815 1.083 -1.447 1.00 92.81 176 ALA A O 1
ATOM 1385 N N . LEU A 1 177 ? -0.051 1.569 -2.745 1.00 94.12 177 LEU A N 1
ATOM 1386 C CA . LEU A 1 177 ? -0.404 0.603 -3.796 1.00 94.12 177 LEU A CA 1
ATOM 1387 C C . LEU A 1 177 ? -0.225 -0.839 -3.315 1.00 94.12 177 LEU A C 1
ATOM 1389 O O . LEU A 1 177 ? -1.011 -1.724 -3.622 1.00 94.12 177 LEU A O 1
ATOM 1393 N N . GLU A 1 178 ? 0.816 -1.092 -2.531 1.00 94.88 178 GLU A N 1
ATOM 1394 C CA . GLU A 1 178 ? 1.162 -2.437 -2.089 1.00 94.88 178 GLU A CA 1
ATOM 1395 C C . GLU A 1 178 ? 0.137 -3.014 -1.098 1.00 94.88 178 GLU A C 1
ATOM 1397 O O . GLU A 1 178 ? -0.079 -4.226 -1.070 1.00 94.88 178 GLU A O 1
ATOM 1402 N N . ARG A 1 179 ? -0.504 -2.168 -0.278 1.00 94.06 179 ARG A N 1
ATOM 1403 C CA . ARG A 1 179 ? -1.545 -2.603 0.673 1.00 94.06 179 ARG A CA 1
ATOM 1404 C C . ARG A 1 179 ? -2.881 -2.929 0.008 1.00 94.06 179 ARG A C 1
ATOM 1406 O O . ARG A 1 179 ? -3.650 -3.700 0.583 1.00 94.06 179 ARG A O 1
ATOM 1413 N N . SER A 1 180 ? -3.174 -2.342 -1.156 1.00 93.38 180 SER A N 1
ATOM 1414 C CA . SER A 1 180 ? -4.453 -2.537 -1.849 1.00 93.38 180 SER A CA 1
ATOM 1415 C C . SER A 1 180 ? -4.522 -3.878 -2.578 1.00 93.38 180 SER A C 1
ATOM 1417 O O . SER A 1 180 ? -5.615 -4.408 -2.780 1.00 93.38 180 SER A O 1
ATOM 1419 N N . VAL A 1 181 ? -3.368 -4.474 -2.892 1.00 94.38 181 VAL A N 1
ATOM 1420 C CA . VAL A 1 181 ? -3.268 -5.739 -3.624 1.00 94.38 181 VAL A CA 1
ATOM 1421 C C . VAL A 1 181 ? -2.879 -6.919 -2.726 1.00 94.38 181 VAL A C 1
ATOM 1423 O O . VAL A 1 181 ? -2.154 -6.761 -1.740 1.00 94.38 181 VAL A O 1
ATOM 1426 N N . PRO A 1 182 ? -3.344 -8.142 -3.039 1.00 92.38 182 PRO A N 1
ATOM 1427 C CA . PRO A 1 182 ? -2.899 -9.334 -2.333 1.00 92.38 182 PRO A CA 1
ATOM 1428 C C . PRO A 1 182 ? -1.433 -9.645 -2.657 1.00 92.38 182 PRO A C 1
ATOM 1430 O O . PRO A 1 182 ? -0.982 -9.501 -3.794 1.00 92.38 182 PRO A O 1
ATOM 1433 N N . LYS A 1 183 ? -0.717 -10.142 -1.647 1.00 93.19 183 LYS A N 1
ATOM 1434 C CA . LYS A 1 183 ? 0.650 -10.650 -1.782 1.00 93.19 183 LYS A CA 1
ATOM 1435 C C . LYS A 1 183 ? 0.656 -12.171 -1.777 1.00 93.19 183 LYS A C 1
ATOM 1437 O O . LYS A 1 183 ? -0.147 -12.791 -1.076 1.00 93.19 183 LYS A O 1
ATOM 1442 N N . ASP A 1 184 ? 1.573 -12.768 -2.527 1.00 92.56 184 ASP A N 1
ATOM 1443 C CA . ASP A 1 184 ? 1.791 -14.213 -2.480 1.00 92.56 184 ASP A CA 1
ATOM 1444 C C . ASP A 1 184 ? 2.653 -14.633 -1.272 1.00 92.56 184 ASP A C 1
ATOM 1446 O O . ASP A 1 184 ? 3.066 -13.821 -0.441 1.00 92.56 184 ASP A O 1
ATOM 1450 N N . LYS A 1 185 ? 2.966 -15.932 -1.180 1.00 91.12 185 LYS A N 1
ATOM 1451 C CA . LYS A 1 185 ? 3.801 -16.493 -0.103 1.00 91.12 185 LYS A CA 1
ATOM 1452 C C . LYS A 1 185 ? 5.226 -15.926 -0.060 1.00 91.12 185 LYS A C 1
ATOM 1454 O O . LYS A 1 185 ? 5.883 -16.047 0.968 1.00 91.12 185 LYS A O 1
ATOM 1459 N N . MET A 1 186 ? 5.709 -15.352 -1.160 1.00 89.75 186 MET A N 1
ATOM 1460 C CA . MET A 1 186 ? 7.037 -14.746 -1.269 1.00 89.75 186 MET A CA 1
ATOM 1461 C C . MET A 1 186 ? 6.995 -13.222 -1.082 1.00 89.75 186 MET A C 1
ATOM 1463 O O . MET A 1 186 ? 8.027 -12.568 -1.208 1.00 89.75 186 MET A O 1
ATOM 1467 N N . GLY A 1 187 ? 5.822 -12.648 -0.792 1.00 90.56 187 GLY A N 1
ATOM 1468 C CA . GLY A 1 187 ? 5.640 -11.204 -0.669 1.00 90.56 187 GLY A CA 1
ATOM 1469 C C . GLY A 1 187 ? 5.660 -10.462 -2.008 1.00 90.56 187 GLY A C 1
ATOM 1470 O O . GLY A 1 187 ? 5.816 -9.243 -2.012 1.00 90.56 187 GLY A O 1
ATOM 1471 N N . ARG A 1 188 ? 5.524 -11.168 -3.137 1.00 92.88 188 ARG A N 1
ATOM 1472 C CA . ARG A 1 188 ? 5.411 -10.559 -4.468 1.00 92.88 188 ARG A CA 1
ATOM 1473 C C . ARG A 1 188 ? 4.029 -9.942 -4.636 1.00 92.88 188 ARG A C 1
ATOM 1475 O O . ARG A 1 188 ? 3.055 -10.421 -4.056 1.00 92.88 188 ARG A O 1
ATOM 1482 N N . ILE A 1 189 ? 3.958 -8.912 -5.467 1.00 94.19 189 ILE A N 1
ATOM 1483 C CA . ILE A 1 189 ? 2.717 -8.243 -5.860 1.00 94.19 189 ILE A CA 1
ATOM 1484 C C . ILE A 1 189 ? 2.360 -8.636 -7.290 1.00 94.19 189 ILE A C 1
ATOM 1486 O O . ILE A 1 189 ? 3.250 -8.867 -8.108 1.00 94.19 189 ILE A O 1
ATOM 1490 N N . ASN A 1 190 ? 1.068 -8.721 -7.591 1.00 94.38 190 ASN A N 1
ATOM 1491 C CA . ASN A 1 190 ? 0.607 -8.930 -8.958 1.00 94.38 190 ASN A CA 1
ATOM 1492 C C . ASN A 1 190 ? 0.263 -7.575 -9.583 1.00 94.38 190 ASN A C 1
ATOM 1494 O O . ASN A 1 190 ? -0.612 -6.872 -9.074 1.00 94.38 190 ASN A O 1
ATOM 1498 N N . TYR A 1 191 ? 0.954 -7.194 -10.659 1.00 93.19 191 TYR A N 1
ATOM 1499 C CA . TYR A 1 191 ? 0.754 -5.873 -11.255 1.00 93.19 191 TYR A CA 1
ATOM 1500 C C . TYR A 1 191 ? -0.560 -5.740 -12.038 1.00 93.19 191 TYR A C 1
ATOM 1502 O O . TYR A 1 191 ? -1.023 -4.615 -12.219 1.00 93.19 191 TYR A O 1
ATOM 1510 N N . TYR A 1 192 ? -1.205 -6.845 -12.433 1.00 93.19 192 TYR A N 1
ATOM 1511 C CA . TYR A 1 192 ? -2.554 -6.795 -13.007 1.00 93.19 192 TYR A CA 1
ATOM 1512 C C . TYR A 1 192 ? -3.575 -6.319 -11.969 1.00 93.19 192 TYR A C 1
ATOM 1514 O O . TYR A 1 192 ? -4.372 -5.434 -12.258 1.00 93.19 192 TYR A O 1
ATOM 1522 N N . HIS A 1 193 ? -3.475 -6.790 -10.721 1.00 94.31 193 HIS A N 1
ATOM 1523 C CA . HIS A 1 193 ? -4.338 -6.301 -9.639 1.00 94.31 193 HIS A CA 1
ATOM 1524 C C . HIS A 1 193 ? -4.103 -4.816 -9.324 1.00 94.31 193 HIS A C 1
ATOM 1526 O O . HIS A 1 193 ? -5.017 -4.134 -8.877 1.00 94.31 193 HIS A O 1
ATOM 1532 N N . ILE A 1 194 ? -2.890 -4.292 -9.541 1.00 93.12 194 ILE A N 1
ATOM 1533 C CA . ILE A 1 194 ? -2.630 -2.853 -9.371 1.00 93.12 194 ILE A CA 1
ATOM 1534 C C . ILE A 1 194 ? -3.407 -2.056 -10.423 1.00 93.12 194 ILE A C 1
ATOM 1536 O O . ILE A 1 194 ? -4.022 -1.051 -10.074 1.00 93.12 194 ILE A O 1
ATOM 1540 N N . ALA A 1 195 ? -3.417 -2.511 -11.679 1.00 92.31 195 ALA A N 1
ATOM 1541 C CA . ALA A 1 195 ? -4.210 -1.882 -12.733 1.00 92.31 195 ALA A CA 1
ATOM 1542 C C . ALA A 1 195 ? -5.711 -1.917 -12.410 1.00 92.31 195 ALA A C 1
ATOM 1544 O O . ALA A 1 195 ? -6.361 -0.877 -12.462 1.00 92.31 195 ALA A O 1
ATOM 1545 N N . GLU A 1 196 ? -6.231 -3.064 -11.962 1.00 93.69 196 GLU A N 1
ATOM 1546 C CA . GLU A 1 196 ? -7.629 -3.197 -11.524 1.00 93.69 196 GLU A CA 1
ATOM 1547 C C . GLU A 1 196 ? -7.978 -2.227 -10.384 1.00 93.69 196 GLU A C 1
ATOM 1549 O O . GLU A 1 196 ? -9.054 -1.633 -10.381 1.00 93.69 196 GLU A O 1
ATOM 1554 N N . VAL A 1 197 ? -7.071 -2.027 -9.419 1.00 93.50 197 VAL A N 1
ATOM 1555 C CA . VAL A 1 197 ? -7.273 -1.057 -8.332 1.00 93.50 197 VAL A CA 1
ATOM 1556 C C . VAL A 1 197 ? -7.322 0.375 -8.863 1.00 93.50 197 VAL A C 1
ATOM 1558 O O . VAL A 1 197 ? -8.191 1.135 -8.435 1.00 93.50 197 VAL A O 1
ATOM 1561 N N . VAL A 1 198 ? -6.420 0.750 -9.776 1.00 92.94 198 VAL A N 1
ATOM 1562 C CA . VAL A 1 198 ? -6.423 2.088 -10.392 1.00 92.94 198 VAL A CA 1
ATOM 1563 C C . VAL A 1 198 ? -7.747 2.334 -11.118 1.00 92.94 198 VAL A C 1
ATOM 1565 O O . VAL A 1 198 ? -8.407 3.342 -10.870 1.00 92.94 198 VAL A O 1
ATOM 1568 N N . GLU A 1 199 ? -8.187 1.380 -11.938 1.00 91.00 199 GLU A N 1
ATOM 1569 C CA . GLU A 1 199 ? -9.455 1.471 -12.668 1.00 91.00 199 GLU A CA 1
ATOM 1570 C C . GLU A 1 199 ? -10.668 1.549 -11.728 1.00 91.00 199 GLU A C 1
ATOM 1572 O O . GLU A 1 199 ? -11.556 2.382 -11.925 1.00 91.00 199 GLU A O 1
ATOM 1577 N N . ALA A 1 200 ? -10.705 0.727 -10.675 1.00 89.56 200 ALA A N 1
ATOM 1578 C CA . ALA A 1 200 ? -11.813 0.694 -9.721 1.00 89.56 200 ALA A CA 1
ATOM 1579 C C . ALA A 1 200 ? -11.946 1.997 -8.915 1.00 89.56 200 ALA A C 1
ATOM 1581 O O . ALA A 1 200 ? -13.063 2.464 -8.664 1.00 89.56 200 ALA A O 1
ATOM 1582 N N . VAL A 1 201 ? -10.823 2.595 -8.511 1.00 87.75 201 VAL A N 1
ATOM 1583 C CA . VAL A 1 201 ? -10.814 3.883 -7.803 1.00 87.75 201 VAL A CA 1
ATOM 1584 C C . VAL A 1 201 ? -11.288 5.001 -8.730 1.00 87.75 201 VAL A C 1
ATOM 1586 O O . VAL A 1 201 ? -12.159 5.779 -8.343 1.00 87.75 201 VAL A O 1
ATOM 1589 N N . ASN A 1 202 ? -10.831 5.023 -9.982 1.00 84.50 202 ASN A N 1
ATOM 1590 C CA . ASN A 1 202 ? -11.268 6.032 -10.948 1.00 84.50 202 ASN A CA 1
ATOM 1591 C C . ASN A 1 202 ? -12.760 5.919 -11.271 1.00 84.50 202 ASN A C 1
ATOM 1593 O O . ASN A 1 202 ? -13.467 6.927 -11.293 1.00 84.50 202 ASN A O 1
ATOM 1597 N N . ALA A 1 203 ? -13.275 4.699 -11.433 1.00 83.31 203 ALA A N 1
ATOM 1598 C CA . ALA A 1 203 ? -14.707 4.468 -11.610 1.00 83.31 203 ALA A CA 1
ATOM 1599 C C . ALA A 1 203 ? -15.531 4.953 -10.401 1.00 83.31 203 ALA A C 1
ATOM 1601 O O . ALA A 1 203 ? -16.635 5.475 -10.568 1.00 83.31 203 ALA A O 1
ATOM 1602 N N . SER A 1 204 ? -14.988 4.816 -9.188 1.00 79.50 204 SER A N 1
ATOM 1603 C CA . SER A 1 204 ? -15.634 5.282 -7.956 1.00 79.50 204 SER A CA 1
ATOM 1604 C C . SER A 1 204 ? -15.656 6.811 -7.859 1.00 79.50 204 SER A C 1
ATOM 1606 O O . SER A 1 204 ? -16.689 7.373 -7.498 1.00 79.50 204 SER A O 1
ATOM 1608 N N . ASN A 1 205 ? -14.575 7.490 -8.257 1.00 74.00 205 ASN A N 1
ATOM 1609 C CA . ASN A 1 205 ? -14.505 8.956 -8.289 1.00 74.00 205 ASN A CA 1
ATOM 1610 C C . ASN A 1 205 ? -15.550 9.555 -9.247 1.00 74.00 205 ASN A C 1
ATOM 1612 O O . ASN A 1 205 ? -16.258 10.497 -8.894 1.00 74.00 205 ASN A O 1
ATOM 1616 N N . VAL A 1 206 ? -15.725 8.948 -10.426 1.00 64.62 206 VAL A N 1
ATOM 1617 C CA . VAL A 1 206 ? -16.756 9.357 -11.398 1.00 64.62 206 VAL A CA 1
ATOM 1618 C C . VAL A 1 206 ? -18.171 9.173 -10.829 1.00 64.62 206 VAL A C 1
ATOM 1620 O O . VAL A 1 206 ? -19.054 10.000 -11.058 1.00 64.62 206 VAL A O 1
ATOM 1623 N N . ALA A 1 207 ? -18.406 8.109 -10.056 1.00 61.59 207 ALA A N 1
ATOM 1624 C CA . ALA A 1 207 ? -19.706 7.857 -9.438 1.00 61.59 207 ALA A CA 1
ATOM 1625 C C . ALA A 1 207 ? -20.060 8.876 -8.337 1.00 61.59 207 ALA A C 1
ATOM 1627 O O . ALA A 1 207 ? -21.232 9.237 -8.204 1.00 61.59 207 ALA A O 1
ATOM 1628 N N . GLU A 1 208 ? -19.079 9.365 -7.571 1.00 58.22 208 GLU A N 1
ATOM 1629 C CA . GLU A 1 208 ? -19.315 10.402 -6.557 1.00 58.22 208 GLU A CA 1
ATOM 1630 C C . GLU A 1 208 ? -19.644 11.764 -7.204 1.00 58.22 208 GLU A C 1
ATOM 1632 O O . GLU A 1 208 ? -20.607 12.417 -6.782 1.00 58.22 208 GLU A O 1
ATOM 1637 N N . ASP A 1 209 ? -18.982 12.136 -8.306 1.00 52.19 209 ASP A N 1
ATOM 1638 C CA . ASP A 1 209 ? -19.250 13.388 -9.037 1.00 52.19 209 ASP A CA 1
ATOM 1639 C C . ASP A 1 209 ? -20.653 13.442 -9.673 1.00 52.19 209 ASP A C 1
ATOM 1641 O O . ASP A 1 209 ? -21.307 14.491 -9.683 1.00 52.19 209 ASP A O 1
ATOM 1645 N N . HIS A 1 210 ? -21.194 12.310 -10.134 1.00 39.25 210 HIS A N 1
ATOM 1646 C CA . HIS A 1 210 ? -22.549 12.260 -10.701 1.00 39.25 210 HIS A CA 1
ATOM 1647 C C . HIS A 1 210 ? -23.679 12.334 -9.660 1.00 39.25 210 HIS A C 1
ATOM 1649 O O . HIS A 1 210 ? -24.823 12.606 -10.024 1.00 39.25 210 HIS A O 1
ATOM 1655 N N . THR A 1 211 ? -23.383 12.176 -8.367 1.00 43.31 211 THR A N 1
ATOM 1656 C CA . THR A 1 211 ? -24.364 12.406 -7.286 1.00 43.31 211 THR A CA 1
ATOM 1657 C C . THR A 1 211 ? -24.403 13.854 -6.775 1.00 43.31 211 THR A C 1
ATOM 1659 O O . THR A 1 211 ? -25.265 14.196 -5.967 1.00 43.31 211 THR A O 1
ATOM 1662 N N . SER A 1 212 ? -23.537 14.731 -7.299 1.00 37.81 212 SER A N 1
ATOM 1663 C CA . SER A 1 212 ? -23.450 16.163 -6.956 1.00 37.81 212 SER A CA 1
ATOM 1664 C C . SER A 1 212 ? -24.471 17.055 -7.695 1.00 37.81 212 SER A C 1
ATOM 1666 O O . SER A 1 212 ? -24.657 18.220 -7.352 1.00 37.81 212 SER A O 1
ATOM 1668 N N . THR A 1 213 ? -25.209 16.522 -8.677 1.00 35.69 213 THR A N 1
ATOM 1669 C CA . THR A 1 213 ? -26.290 17.247 -9.381 1.00 35.69 213 THR A CA 1
ATOM 1670 C C . THR A 1 213 ? -27.674 16.698 -9.031 1.00 35.69 213 THR A C 1
ATOM 1672 O O . THR A 1 213 ? -28.452 16.300 -9.894 1.00 35.69 213 THR A O 1
ATOM 1675 N N . ALA A 1 214 ? -28.019 16.698 -7.743 1.00 34.09 214 ALA A N 1
ATOM 1676 C CA . ALA A 1 214 ? -29.422 16.625 -7.341 1.00 34.09 214 ALA A CA 1
ATOM 1677 C C . ALA A 1 214 ? -30.024 1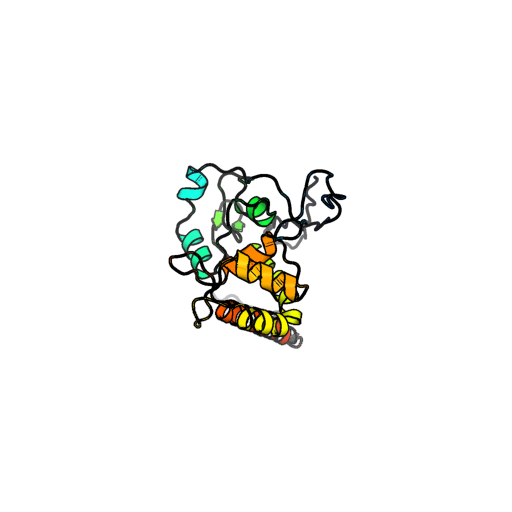8.048 -7.379 1.00 34.09 214 ALA A C 1
ATOM 1679 O O . ALA A 1 214 ? -29.485 18.940 -6.721 1.00 34.09 214 ALA A O 1
ATOM 1680 N N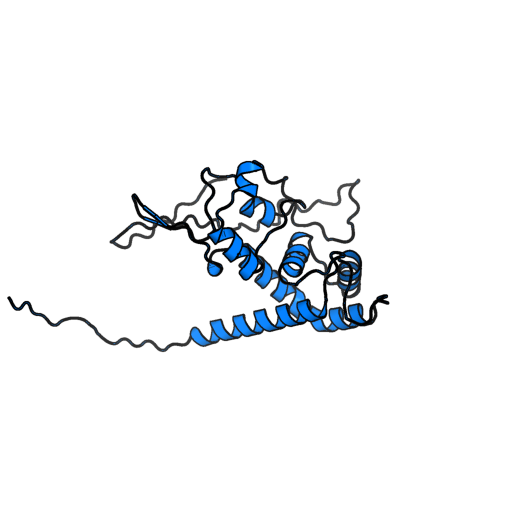 . PRO A 1 215 ? -31.106 18.299 -8.141 1.00 34.66 215 PRO A N 1
ATOM 1681 C CA . PRO A 1 215 ? -31.740 19.612 -8.187 1.00 34.66 215 PRO A CA 1
ATOM 1682 C C . PRO A 1 215 ? -32.306 19.981 -6.812 1.00 34.66 215 PRO A C 1
ATOM 1684 O O . PRO A 1 215 ? -32.827 19.125 -6.094 1.00 34.66 215 PRO A O 1
ATOM 1687 N N . GLU A 1 216 ? -32.223 21.268 -6.470 1.00 36.69 216 GLU A N 1
ATOM 1688 C CA . GLU A 1 216 ? -32.886 21.879 -5.319 1.00 36.69 216 GLU A CA 1
ATOM 1689 C C . GLU A 1 216 ? -34.388 21.546 -5.317 1.00 36.69 216 GLU A C 1
ATOM 1691 O O . GLU A 1 216 ? -35.214 22.254 -5.891 1.00 36.69 216 GLU A O 1
ATOM 1696 N N . ALA A 1 217 ? -34.774 20.480 -4.621 1.00 34.00 217 ALA A N 1
ATOM 1697 C CA . ALA A 1 217 ? -36.146 20.295 -4.183 1.00 34.00 217 ALA A CA 1
ATOM 1698 C C . ALA A 1 217 ? -36.362 21.141 -2.920 1.00 34.00 217 ALA A C 1
ATOM 1700 O O . ALA A 1 217 ? -36.419 20.641 -1.795 1.00 34.00 217 ALA A O 1
ATOM 1701 N N . VAL A 1 218 ? -36.478 22.456 -3.118 1.00 42.19 218 VAL A N 1
ATOM 1702 C CA . VAL A 1 218 ? -37.151 23.357 -2.179 1.00 42.19 218 VAL A CA 1
ATOM 1703 C C . VAL A 1 218 ? -38.609 22.902 -2.111 1.00 42.19 218 VAL A C 1
ATOM 1705 O O . VAL A 1 218 ? -39.418 23.201 -2.983 1.00 42.19 218 VAL A O 1
ATOM 1708 N N . GLY A 1 219 ? -38.927 22.109 -1.091 1.00 31.38 219 GLY A N 1
ATOM 1709 C CA . GLY A 1 219 ? -40.238 21.490 -0.911 1.00 31.38 219 GLY A CA 1
ATOM 1710 C C . GLY A 1 219 ? -40.605 21.369 0.562 1.00 31.38 219 GLY A C 1
ATOM 1711 O O . GLY A 1 219 ? -40.648 20.281 1.115 1.00 31.38 219 GLY A O 1
ATOM 1712 N N . THR A 1 220 ? -40.806 22.522 1.196 1.00 36.44 220 THR A N 1
ATOM 1713 C CA . THR A 1 220 ? -41.744 22.790 2.297 1.00 36.44 220 THR A CA 1
ATOM 1714 C C . THR A 1 220 ? -42.241 21.582 3.111 1.00 36.44 220 THR A C 1
ATOM 1716 O O . THR A 1 220 ? -43.281 21.006 2.812 1.00 36.44 220 THR A O 1
ATOM 1719 N N . LEU A 1 221 ? -41.598 21.309 4.249 1.00 33.00 221 LEU A N 1
ATOM 1720 C CA . LEU A 1 221 ? -42.247 20.657 5.394 1.00 33.00 221 LEU A CA 1
ATOM 1721 C C . LEU A 1 221 ? -42.156 21.579 6.615 1.00 33.00 221 LEU A C 1
ATOM 1723 O O . LEU A 1 221 ? -41.419 21.348 7.571 1.00 33.00 221 LEU A O 1
ATOM 1727 N N . ARG A 1 222 ? -42.924 22.672 6.565 1.00 34.84 222 ARG A N 1
ATOM 1728 C CA . ARG A 1 222 ? -43.366 23.400 7.757 1.00 34.84 222 ARG A CA 1
ATOM 1729 C C . ARG A 1 222 ? -44.883 23.273 7.878 1.00 34.84 222 ARG A C 1
ATOM 1731 O O . ARG A 1 222 ? -45.608 23.476 6.915 1.00 34.84 222 ARG A O 1
ATOM 1738 N N . SER A 1 223 ? -45.290 22.999 9.115 1.00 37.78 223 SER A N 1
ATOM 1739 C CA . SER A 1 223 ? -46.617 23.161 9.722 1.00 37.78 223 SER A CA 1
ATOM 1740 C C . SER A 1 223 ? -47.772 22.274 9.249 1.00 37.78 223 SER A C 1
ATOM 1742 O O . SER A 1 223 ? -48.453 22.582 8.277 1.00 37.78 223 SER A O 1
ATOM 1744 N N . THR A 1 224 ? -48.102 21.276 10.073 1.00 37.28 224 THR A N 1
ATOM 1745 C CA . THR A 1 224 ? -49.447 21.052 10.661 1.00 37.28 224 THR A CA 1
ATOM 1746 C C . THR A 1 224 ? -49.292 19.962 11.741 1.00 37.28 224 THR A C 1
ATOM 1748 O O . THR A 1 224 ? -48.910 18.845 11.432 1.00 37.28 224 THR A O 1
ATOM 1751 N N . ILE A 1 225 ? -49.229 20.296 13.042 1.00 36.66 225 ILE A N 1
ATOM 1752 C CA . ILE A 1 225 ? -50.368 20.419 13.985 1.00 36.66 225 ILE A CA 1
ATOM 1753 C C . ILE A 1 225 ? -51.235 19.136 13.932 1.00 36.66 225 ILE A C 1
ATOM 1755 O O . ILE A 1 225 ? -51.833 18.874 12.901 1.00 36.66 225 ILE A O 1
ATOM 1759 N N . LYS A 1 226 ? -51.376 18.304 14.976 1.00 32.28 226 LYS A N 1
ATOM 1760 C CA . LYS A 1 226 ? -51.988 18.616 16.282 1.00 32.28 226 LYS A CA 1
ATOM 1761 C C . LYS A 1 226 ? -51.849 17.418 17.234 1.00 32.28 226 LYS A C 1
ATOM 1763 O O . LYS A 1 226 ? -51.893 16.276 16.792 1.00 32.28 226 LYS A O 1
ATOM 1768 N N . ALA A 1 227 ? -51.786 17.711 18.530 1.00 37.34 227 ALA A N 1
ATOM 1769 C CA . ALA A 1 227 ? -52.101 16.768 19.597 1.00 37.34 227 ALA A CA 1
ATOM 1770 C C . ALA A 1 227 ? -53.471 16.100 19.386 1.00 37.34 227 ALA A C 1
ATOM 1772 O O . ALA A 1 227 ? -54.430 16.781 19.014 1.00 37.34 227 ALA A O 1
ATOM 1773 N N . VAL A 1 228 ? -53.562 14.811 19.713 1.00 33.97 228 VAL A N 1
ATOM 1774 C CA . VAL A 1 228 ? -54.795 14.159 20.166 1.00 33.97 228 VAL A CA 1
ATOM 1775 C C . VAL A 1 228 ? -54.411 13.230 21.320 1.00 33.97 228 VAL A C 1
ATOM 1777 O O . VAL A 1 228 ? -53.464 12.461 21.188 1.00 33.97 228 VAL A O 1
ATOM 1780 N N . ASN A 1 229 ? -55.128 13.443 22.426 1.00 39.94 229 ASN A N 1
ATOM 1781 C CA . ASN A 1 229 ? -55.141 12.790 23.741 1.00 39.94 229 ASN A CA 1
ATOM 1782 C C . ASN A 1 229 ? -54.598 11.364 23.852 1.00 39.94 229 ASN A C 1
ATOM 1784 O O . ASN A 1 229 ? -55.016 10.507 23.043 1.00 39.94 229 ASN A O 1
#

Foldseek 3Di:
DDQDFDFDDDPDARFRDRDDDPPVCLVPDPPPPDPPDDDDLADDGAAADQADDDPCLVVPPPPQQVVVCLVLLQDADRDDRGPLNNVQRHPPDPPDAAFPWTDGPVDIDGHHDLVRRVLNVLLLVLLVLCVVLVVQLVVLQCVQPDPDNQQWDALSSSSVSCVVSVNHHHPSSSSSLLSQADADPVRTGRVVVSVVSSVVSVVVVVVVVVVVPDDPPPDDDDDDDDDDD